Protein AF-A0A932Z7D8-F1 (afdb_monomer_lite)

Structure (mmCIF, N/CA/C/O backbone):
data_AF-A0A932Z7D8-F1
#
_entry.id   AF-A0A932Z7D8-F1
#
loop_
_atom_site.group_PDB
_atom_site.id
_atom_site.type_symbol
_atom_site.label_atom_id
_atom_site.label_alt_id
_atom_site.label_comp_id
_atom_site.label_asym_id
_atom_site.label_entity_id
_atom_site.label_seq_id
_atom_site.pdbx_PDB_ins_code
_atom_site.Cartn_x
_atom_site.Cartn_y
_atom_site.Cartn_z
_atom_site.occupancy
_atom_site.B_iso_or_equiv
_atom_site.auth_seq_id
_atom_site.auth_comp_id
_atom_site.auth_asym_id
_atom_site.auth_atom_id
_atom_site.pdbx_PDB_model_num
ATOM 1 N N . MET A 1 1 ? -10.865 -15.295 24.053 1.00 61.12 1 MET A N 1
ATOM 2 C CA . MET A 1 1 ? -9.593 -14.827 23.455 1.00 61.12 1 MET A CA 1
ATOM 3 C C . MET A 1 1 ? -9.681 -13.318 23.252 1.00 61.12 1 MET A C 1
ATOM 5 O O . MET A 1 1 ? -10.743 -12.859 22.858 1.00 61.12 1 MET A O 1
ATOM 9 N N . THR A 1 2 ? -8.649 -12.538 23.586 1.00 74.38 2 THR A N 1
ATOM 10 C CA . THR A 1 2 ? -8.628 -11.085 23.313 1.00 74.38 2 THR A CA 1
ATOM 11 C C . THR A 1 2 ? -8.135 -10.824 21.887 1.00 74.38 2 THR A C 1
ATOM 13 O O . THR A 1 2 ? -7.414 -11.642 21.317 1.00 74.38 2 THR A O 1
ATOM 16 N N . SER A 1 3 ? -8.508 -9.685 21.298 1.00 72.12 3 SER A N 1
ATOM 17 C CA . SER A 1 3 ? -8.049 -9.274 19.958 1.00 72.12 3 SER A CA 1
ATOM 18 C C . SER A 1 3 ? -6.527 -9.147 19.880 1.00 72.12 3 SER A C 1
ATOM 20 O O . SER A 1 3 ? -5.935 -9.554 18.885 1.00 72.12 3 SER A O 1
ATOM 22 N N . GLY A 1 4 ? -5.888 -8.682 20.958 1.00 73.19 4 GLY A N 1
ATOM 23 C CA . GLY A 1 4 ? -4.430 -8.630 21.072 1.00 73.19 4 GLY A CA 1
ATOM 24 C C . GLY A 1 4 ? -3.763 -10.007 21.006 1.00 73.19 4 GLY A C 1
ATOM 25 O O . GLY A 1 4 ? -2.820 -10.178 20.243 1.00 73.19 4 GLY A O 1
ATOM 26 N N . LEU A 1 5 ? -4.280 -11.007 21.735 1.00 78.62 5 LEU A N 1
ATOM 27 C CA . LEU A 1 5 ? -3.718 -12.366 21.710 1.00 78.62 5 LEU A CA 1
ATOM 28 C C . LEU A 1 5 ? -3.883 -13.024 20.333 1.00 78.62 5 LEU A C 1
ATOM 30 O O . LEU A 1 5 ? -2.966 -13.683 19.856 1.00 78.62 5 LEU A O 1
ATOM 34 N N . PHE A 1 6 ? -5.027 -12.810 19.673 1.00 84.19 6 PHE A N 1
ATOM 35 C CA . PHE A 1 6 ? -5.236 -13.300 18.310 1.00 84.19 6 PHE A CA 1
ATOM 36 C C . PHE A 1 6 ? -4.199 -12.727 17.341 1.00 84.19 6 PHE A C 1
ATOM 38 O O . PHE A 1 6 ? -3.563 -13.482 16.613 1.00 84.19 6 PHE A O 1
ATOM 45 N N . LEU A 1 7 ? -4.003 -11.406 17.353 1.00 81.19 7 LEU A N 1
ATOM 46 C CA . LEU A 1 7 ? -3.044 -10.742 16.469 1.00 81.19 7 LEU A CA 1
ATOM 47 C C . LEU A 1 7 ? -1.600 -11.152 16.775 1.00 81.19 7 LEU A C 1
ATOM 49 O O . LEU A 1 7 ? -0.833 -11.366 15.843 1.00 81.19 7 LEU A O 1
ATOM 53 N N . ALA A 1 8 ? -1.251 -11.343 18.051 1.00 82.69 8 ALA A N 1
ATOM 54 C CA . ALA A 1 8 ? 0.072 -11.817 18.459 1.00 82.69 8 ALA A CA 1
ATOM 55 C C . ALA A 1 8 ? 0.413 -13.212 17.906 1.00 82.69 8 ALA A C 1
ATOM 57 O O . ALA A 1 8 ? 1.582 -13.500 17.680 1.00 82.69 8 ALA A O 1
ATOM 58 N N . ILE A 1 9 ? -0.591 -14.061 17.664 1.00 84.31 9 ILE A N 1
ATOM 59 C CA . ILE A 1 9 ? -0.413 -15.390 17.058 1.00 84.31 9 ILE A CA 1
ATOM 60 C C . ILE A 1 9 ? -0.511 -15.309 15.529 1.00 84.31 9 ILE A C 1
ATOM 62 O O . ILE A 1 9 ? 0.289 -15.909 14.815 1.00 84.31 9 ILE A O 1
ATOM 66 N N . ALA A 1 10 ? -1.481 -14.555 15.010 1.00 86.75 10 ALA A N 1
ATOM 67 C CA . ALA A 1 10 ? -1.768 -14.495 13.583 1.00 86.75 10 ALA A CA 1
ATOM 68 C C . ALA A 1 10 ? -0.693 -13.742 12.779 1.00 86.75 10 ALA A C 1
ATOM 70 O O . ALA A 1 10 ? -0.412 -14.128 11.648 1.00 86.75 10 ALA A O 1
ATOM 71 N N . LEU A 1 11 ? -0.067 -12.703 13.345 1.00 86.19 11 LEU A N 1
ATOM 72 C CA . LEU A 1 11 ? 0.989 -11.939 12.667 1.00 86.19 11 LEU A CA 1
ATOM 73 C C . LEU A 1 11 ? 2.245 -12.778 12.380 1.00 86.19 11 LEU A C 1
ATOM 75 O O . LEU A 1 11 ? 2.673 -12.789 11.227 1.00 86.19 11 LEU A O 1
ATOM 79 N N . PRO A 1 12 ? 2.812 -13.535 13.343 1.00 88.94 12 PRO A N 1
ATOM 80 C CA . PRO A 1 12 ? 3.883 -14.484 13.045 1.00 88.94 12 PRO A CA 1
ATOM 81 C C . PRO A 1 12 ? 3.493 -15.505 11.974 1.00 88.94 12 PRO A C 1
ATOM 83 O O . PRO A 1 12 ? 4.298 -15.824 11.106 1.00 88.94 12 PRO A O 1
ATOM 86 N N . LEU A 1 13 ? 2.244 -15.981 11.980 1.00 87.75 13 LEU A N 1
ATOM 87 C CA . LEU A 1 13 ? 1.766 -16.909 10.954 1.00 87.75 13 LEU A CA 1
ATOM 88 C C . LEU A 1 13 ? 1.667 -16.257 9.568 1.00 87.75 13 LEU A C 1
ATOM 90 O O . LEU A 1 13 ? 1.898 -16.939 8.575 1.00 87.75 13 LEU A O 1
ATOM 94 N N . ALA A 1 14 ? 1.398 -14.950 9.479 1.00 89.94 14 ALA A N 1
ATOM 95 C CA . ALA A 1 14 ? 1.426 -14.207 8.216 1.00 89.94 14 ALA A CA 1
ATOM 96 C C . ALA A 1 14 ? 2.837 -14.086 7.616 1.00 89.94 14 ALA A C 1
ATOM 98 O O . ALA A 1 14 ? 2.965 -13.845 6.415 1.00 89.94 14 ALA A O 1
ATOM 99 N N . VAL A 1 15 ? 3.895 -14.298 8.409 1.00 92.62 15 VAL A N 1
ATOM 100 C CA . VAL A 1 15 ? 5.273 -14.367 7.899 1.00 92.62 15 VAL A CA 1
ATOM 101 C C . VAL A 1 15 ? 5.465 -15.596 7.019 1.00 92.62 15 VAL A C 1
ATOM 103 O O . VAL A 1 15 ? 6.204 -15.518 6.050 1.00 92.62 15 VAL A O 1
ATOM 106 N N . ILE A 1 16 ? 4.784 -16.712 7.295 1.00 94.25 16 ILE A N 1
ATOM 107 C CA . ILE A 1 16 ? 4.941 -17.963 6.536 1.00 94.25 16 ILE A CA 1
ATOM 108 C C . ILE A 1 16 ? 4.664 -17.761 5.036 1.00 94.25 16 ILE A C 1
ATOM 110 O O . ILE A 1 16 ? 5.566 -18.014 4.238 1.00 94.25 16 ILE A O 1
ATOM 114 N N . PRO A 1 17 ? 3.481 -17.278 4.606 1.00 92.81 17 PRO A N 1
ATOM 115 C CA . PRO A 1 17 ? 3.212 -17.073 3.187 1.00 92.81 17 PRO A CA 1
ATOM 116 C C . PRO A 1 17 ? 4.132 -16.030 2.539 1.00 92.81 17 PRO A C 1
ATOM 118 O O . PRO A 1 17 ? 4.441 -16.165 1.357 1.00 92.81 17 PRO A O 1
ATOM 121 N N . ALA A 1 18 ? 4.599 -15.030 3.289 1.00 92.94 18 ALA A N 1
ATOM 122 C CA . ALA A 1 18 ? 5.575 -14.058 2.805 1.00 92.94 18 ALA A CA 1
ATOM 123 C C . ALA A 1 18 ? 6.977 -14.666 2.637 1.00 92.94 18 ALA A C 1
ATOM 125 O O . ALA A 1 18 ? 7.636 -14.430 1.632 1.00 92.94 18 ALA A O 1
ATOM 126 N N . ALA A 1 19 ? 7.416 -15.498 3.581 1.00 93.06 19 ALA A N 1
ATOM 127 C CA . ALA A 1 19 ? 8.686 -16.208 3.518 1.00 93.06 19 ALA A CA 1
ATOM 128 C C . ALA A 1 19 ? 8.695 -17.234 2.378 1.00 93.06 19 ALA A C 1
ATOM 130 O O . ALA A 1 19 ? 9.692 -17.345 1.675 1.00 93.06 19 ALA A O 1
ATOM 131 N N . ILE A 1 20 ? 7.574 -17.926 2.135 1.00 93.00 20 ILE A N 1
ATOM 132 C CA . ILE A 1 20 ? 7.419 -18.821 0.978 1.00 93.00 20 ILE A CA 1
ATOM 133 C C . ILE A 1 20 ? 7.663 -18.057 -0.330 1.00 93.00 20 ILE A C 1
ATOM 135 O O . ILE A 1 20 ? 8.370 -18.571 -1.191 1.00 93.00 20 ILE A O 1
ATOM 139 N N . ALA A 1 21 ? 7.158 -16.823 -0.464 1.00 91.50 21 ALA A N 1
ATOM 140 C CA . ALA A 1 21 ? 7.402 -16.012 -1.660 1.00 91.50 21 ALA A CA 1
ATOM 141 C C . ALA A 1 21 ? 8.899 -15.785 -1.923 1.00 91.50 21 ALA A C 1
ATOM 143 O O . ALA A 1 21 ? 9.305 -15.799 -3.078 1.00 91.50 21 ALA A O 1
ATOM 144 N N . VAL A 1 22 ? 9.691 -15.606 -0.861 1.00 92.00 22 VAL A N 1
ATOM 145 C CA . VAL A 1 22 ? 11.134 -15.312 -0.933 1.00 92.00 22 VAL A CA 1
ATOM 146 C C . VAL A 1 22 ? 11.984 -16.578 -1.095 1.00 92.00 22 VAL A C 1
ATOM 148 O O . VAL A 1 22 ? 13.067 -16.528 -1.670 1.00 92.00 22 VAL A O 1
ATOM 151 N N . VAL A 1 23 ? 11.527 -17.715 -0.561 1.00 94.25 23 VAL A N 1
ATOM 152 C CA . VAL A 1 23 ? 12.273 -18.987 -0.590 1.00 94.25 23 VAL A CA 1
ATOM 153 C C . VAL A 1 23 ? 12.054 -19.753 -1.895 1.00 94.25 23 VAL A C 1
ATOM 155 O O . VAL A 1 23 ? 12.951 -20.466 -2.346 1.00 94.25 23 VAL A O 1
ATOM 158 N N . LEU A 1 24 ? 10.871 -19.637 -2.502 1.00 92.56 24 LEU A N 1
ATOM 159 C CA . LEU A 1 24 ? 10.616 -20.225 -3.815 1.00 92.56 24 LEU A CA 1
ATOM 160 C C . LEU A 1 24 ? 11.506 -19.565 -4.876 1.00 92.56 24 LEU A C 1
ATOM 162 O O . LEU A 1 24 ? 11.815 -18.381 -4.800 1.00 92.56 24 LEU A O 1
ATOM 166 N N . SER A 1 25 ? 11.875 -20.323 -5.908 1.00 91.12 25 SER A N 1
ATOM 167 C CA . SER A 1 25 ? 12.692 -19.825 -7.016 1.00 91.12 25 SER A CA 1
ATOM 168 C C . SER A 1 25 ? 11.973 -19.928 -8.363 1.00 91.12 25 SER A C 1
ATOM 170 O O . SER A 1 25 ? 11.063 -20.740 -8.559 1.00 91.12 25 SER A O 1
ATOM 172 N N . GLY A 1 26 ? 12.383 -19.069 -9.299 1.00 90.75 26 GLY A N 1
ATOM 173 C CA . GLY A 1 26 ? 11.950 -19.103 -10.695 1.00 90.75 26 GLY A CA 1
ATOM 174 C C . GLY A 1 26 ? 10.436 -18.960 -10.887 1.00 90.75 26 GLY A C 1
ATOM 175 O O . GLY A 1 26 ? 9.774 -18.121 -10.275 1.00 90.75 26 GLY A O 1
ATOM 176 N N . GLU A 1 27 ? 9.879 -19.789 -11.768 1.00 92.00 27 GLU A N 1
ATOM 177 C CA . GLU A 1 27 ? 8.466 -19.728 -12.158 1.00 92.00 27 GLU A CA 1
ATOM 178 C C . GLU A 1 27 ? 7.503 -20.039 -11.008 1.00 92.00 27 GLU A C 1
ATOM 180 O O . GLU A 1 27 ? 6.406 -19.476 -10.965 1.00 92.00 27 GLU A O 1
ATOM 185 N N . ALA A 1 28 ? 7.908 -20.884 -10.053 1.00 93.19 28 ALA A N 1
ATOM 186 C CA . ALA A 1 28 ? 7.094 -21.203 -8.882 1.00 93.19 28 ALA A CA 1
ATOM 187 C C . ALA A 1 28 ? 6.879 -19.960 -8.008 1.00 93.19 28 ALA A C 1
ATOM 189 O O . ALA A 1 28 ? 5.753 -19.679 -7.598 1.00 93.19 28 ALA A O 1
ATOM 190 N N . ALA A 1 29 ? 7.937 -19.175 -7.787 1.00 92.31 29 ALA A N 1
ATOM 191 C CA . ALA A 1 29 ? 7.869 -17.939 -7.013 1.00 92.31 29 ALA A CA 1
ATOM 192 C C . ALA A 1 29 ? 7.040 -16.863 -7.730 1.00 92.31 29 ALA A C 1
ATOM 194 O O . ALA A 1 29 ? 6.179 -16.221 -7.121 1.00 92.31 29 ALA A O 1
ATOM 195 N N . SER A 1 30 ? 7.230 -16.711 -9.046 1.00 92.19 30 SER A N 1
ATOM 196 C CA . SER A 1 30 ? 6.436 -15.770 -9.845 1.00 92.19 30 SER A CA 1
ATOM 197 C C . SER A 1 30 ? 4.952 -16.145 -9.866 1.00 92.19 30 SER A C 1
ATOM 199 O O . SER A 1 30 ? 4.094 -15.297 -9.637 1.00 92.19 30 SER A O 1
ATOM 201 N N . SER A 1 31 ? 4.625 -17.422 -10.073 1.00 93.38 31 SER A N 1
ATOM 202 C CA . SER A 1 31 ? 3.234 -17.892 -10.080 1.00 93.38 31 SER A CA 1
ATOM 203 C C . SER A 1 31 ? 2.571 -17.705 -8.716 1.00 93.38 31 SER A C 1
ATOM 205 O O . SER A 1 31 ? 1.440 -17.227 -8.630 1.00 93.38 31 SER A O 1
ATOM 207 N N . TYR A 1 32 ? 3.297 -18.030 -7.643 1.00 94.50 32 TYR A N 1
ATOM 208 C CA . TYR A 1 32 ? 2.825 -17.857 -6.275 1.00 94.50 32 TYR A CA 1
ATOM 209 C C . TYR A 1 32 ? 2.529 -16.388 -5.950 1.00 94.50 32 TYR A C 1
ATOM 211 O O . TYR A 1 32 ? 1.443 -16.075 -5.469 1.00 94.50 32 TYR A O 1
ATOM 219 N N . THR A 1 33 ? 3.453 -15.474 -6.255 1.00 93.31 33 THR A N 1
ATOM 220 C CA . THR A 1 33 ? 3.296 -14.037 -5.964 1.00 93.31 33 THR A CA 1
ATOM 221 C C . THR A 1 33 ? 2.190 -13.391 -6.801 1.00 93.31 33 THR A C 1
ATOM 223 O O . THR A 1 33 ? 1.341 -12.695 -6.240 1.00 93.31 33 THR A O 1
ATOM 226 N N . LYS A 1 34 ? 2.117 -13.703 -8.104 1.00 93.12 34 LYS A N 1
ATOM 227 C CA . LYS A 1 34 ? 1.053 -13.239 -9.018 1.00 93.12 34 LYS A CA 1
ATOM 228 C C . LYS A 1 34 ? -0.346 -13.664 -8.587 1.00 93.12 34 LYS A C 1
ATOM 230 O O . LYS A 1 34 ? -1.303 -12.952 -8.871 1.00 93.12 34 LYS A O 1
ATOM 235 N N . LEU A 1 35 ? -0.480 -14.816 -7.929 1.00 93.81 35 LEU A N 1
ATOM 236 C CA . LEU A 1 35 ? -1.763 -15.294 -7.417 1.00 93.81 35 LEU A CA 1
ATOM 237 C C . LEU A 1 35 ? -2.057 -14.733 -6.023 1.00 93.81 35 LEU A C 1
ATOM 239 O O . LEU A 1 35 ? -3.153 -14.236 -5.756 1.00 93.81 35 LEU A O 1
ATOM 243 N N . LEU A 1 36 ? -1.083 -14.830 -5.118 1.00 94.88 36 LEU A N 1
ATOM 244 C CA . LEU A 1 36 ? -1.307 -14.562 -3.708 1.00 94.88 36 LEU A CA 1
ATOM 245 C C . LEU A 1 36 ? -1.493 -13.073 -3.426 1.00 94.88 36 LEU A C 1
ATOM 247 O O . LEU A 1 36 ? -2.392 -12.725 -2.668 1.00 94.88 36 LEU A O 1
ATOM 251 N N . GLN A 1 37 ? -0.695 -12.191 -4.030 1.00 93.06 37 GLN A N 1
ATOM 252 C CA . GLN A 1 37 ? -0.794 -10.751 -3.784 1.00 93.06 37 GLN A CA 1
ATOM 253 C C . GLN A 1 37 ? -2.200 -10.191 -4.096 1.00 93.06 37 GLN A C 1
ATOM 255 O O . GLN A 1 37 ? -2.818 -9.623 -3.187 1.00 93.06 37 GLN A O 1
ATOM 260 N N . PRO A 1 38 ? -2.777 -10.381 -5.303 1.00 94.44 38 PRO A N 1
ATOM 261 C CA . PRO A 1 38 ? -4.149 -9.947 -5.567 1.00 94.44 38 PRO A CA 1
ATOM 262 C C . PRO A 1 38 ? -5.181 -10.740 -4.753 1.00 94.44 38 PRO A C 1
ATOM 264 O O . PRO A 1 38 ? -6.193 -10.174 -4.343 1.00 94.44 38 PRO A O 1
ATOM 267 N N . GLY A 1 39 ? -4.922 -12.018 -4.450 1.00 95.94 39 GLY A N 1
ATOM 268 C CA . GLY A 1 39 ? -5.791 -12.833 -3.597 1.00 95.94 39 GLY A CA 1
ATOM 269 C C . GLY A 1 39 ? -5.935 -12.271 -2.179 1.00 95.94 39 GLY A C 1
ATOM 270 O O . GLY A 1 39 ? -7.045 -12.154 -1.663 1.00 95.94 39 GLY A O 1
ATOM 271 N N . VAL A 1 40 ? -4.830 -11.854 -1.560 1.00 96.00 40 VAL A N 1
ATOM 272 C CA . VAL A 1 40 ? -4.823 -11.241 -0.224 1.00 96.00 40 VAL A CA 1
ATOM 273 C C . VAL A 1 40 ? -5.550 -9.897 -0.234 1.00 96.00 40 VAL A C 1
ATOM 275 O O . VAL A 1 40 ? -6.340 -9.624 0.671 1.00 96.00 40 VAL A O 1
ATOM 278 N N . LEU A 1 41 ? -5.345 -9.081 -1.270 1.00 96.38 41 LEU A N 1
ATOM 279 C CA . LEU A 1 41 ? -6.062 -7.815 -1.450 1.00 96.38 41 LEU A CA 1
ATOM 280 C C . LEU A 1 41 ? -7.572 -8.033 -1.606 1.00 96.38 41 LEU A C 1
ATOM 282 O O . LEU A 1 41 ? -8.361 -7.321 -0.983 1.00 96.38 41 LEU A O 1
ATOM 286 N N . LEU A 1 42 ? -7.985 -9.056 -2.360 1.00 96.94 42 LEU A N 1
ATOM 287 C CA . LEU A 1 42 ? -9.389 -9.434 -2.509 1.00 96.94 42 LEU A CA 1
ATOM 288 C C . LEU A 1 42 ? -9.997 -9.898 -1.179 1.00 96.94 42 LEU A C 1
ATOM 290 O O . LEU A 1 42 ? -11.084 -9.452 -0.814 1.00 96.94 42 LEU A O 1
ATOM 294 N N . VAL A 1 43 ? -9.289 -10.735 -0.415 1.00 96.81 43 VAL A N 1
ATOM 295 C CA . VAL A 1 43 ? -9.721 -11.141 0.933 1.00 96.81 43 VAL A CA 1
ATOM 296 C C . VAL A 1 43 ? -9.861 -9.920 1.845 1.00 96.81 43 VAL A C 1
ATOM 298 O O . VAL A 1 43 ? -10.874 -9.782 2.532 1.00 96.81 43 VAL A O 1
ATOM 301 N N . GLY A 1 44 ? -8.894 -9.000 1.818 1.00 96.25 44 GLY A N 1
ATOM 302 C CA . GLY A 1 44 ? -8.966 -7.731 2.542 1.00 96.25 44 GLY A CA 1
ATOM 303 C C . GLY A 1 44 ? -10.176 -6.887 2.129 1.00 96.25 44 GLY A C 1
ATOM 304 O O . GLY A 1 44 ? -10.891 -6.383 2.992 1.00 96.25 44 GLY A O 1
ATOM 305 N N . CYS A 1 45 ? -10.463 -6.788 0.829 1.00 97.44 45 CYS A N 1
ATOM 306 C CA . CYS A 1 45 ? -11.642 -6.101 0.301 1.00 97.44 45 CYS A CA 1
ATOM 307 C C . CYS A 1 45 ? -12.943 -6.706 0.851 1.00 97.44 45 CYS A C 1
ATOM 309 O O . CYS A 1 45 ? -13.764 -5.985 1.422 1.00 97.44 45 CYS A O 1
ATOM 311 N N . LEU A 1 46 ? -13.105 -8.030 0.763 1.00 97.56 46 LEU A N 1
ATOM 312 C CA . LEU A 1 46 ? -14.292 -8.728 1.265 1.00 97.56 46 LEU A CA 1
ATOM 313 C C . LEU A 1 46 ? -14.467 -8.547 2.776 1.00 97.56 46 LEU A C 1
ATOM 315 O O . LEU A 1 46 ? -15.576 -8.289 3.248 1.00 97.56 46 LEU A O 1
ATOM 319 N N . LEU A 1 47 ? -13.378 -8.632 3.544 1.00 96.06 47 LEU A N 1
ATOM 320 C CA . LEU A 1 47 ? -13.405 -8.372 4.982 1.00 96.06 47 LEU A CA 1
ATOM 321 C C . LEU A 1 47 ? -13.769 -6.917 5.287 1.00 96.06 47 LEU A C 1
ATOM 323 O O . LEU A 1 47 ? -14.558 -6.675 6.197 1.00 96.06 47 LEU A O 1
ATOM 327 N N . SER A 1 48 ? -13.258 -5.959 4.512 1.00 95.44 48 SER A N 1
ATOM 328 C CA . SER A 1 48 ? -13.589 -4.541 4.667 1.00 95.44 48 SER A CA 1
ATOM 329 C C . SER A 1 48 ? -15.069 -4.282 4.382 1.00 95.44 48 SER A C 1
ATOM 331 O O . SER A 1 48 ? -15.735 -3.630 5.182 1.00 95.44 48 SER A O 1
ATOM 333 N N . LEU A 1 49 ? -15.632 -4.860 3.313 1.00 96.38 49 LEU A N 1
ATOM 334 C CA . LEU A 1 49 ? -17.075 -4.799 3.042 1.00 96.38 49 LEU A CA 1
ATOM 335 C C . LEU A 1 49 ? -17.889 -5.413 4.182 1.00 96.38 49 LEU A C 1
ATOM 337 O O . LEU A 1 49 ? -18.902 -4.851 4.595 1.00 96.38 49 LEU A O 1
ATOM 341 N N . TRP A 1 50 ? -17.434 -6.542 4.725 1.00 93.62 50 TRP A N 1
ATOM 342 C CA . TRP A 1 50 ? -18.115 -7.190 5.840 1.00 93.62 50 TRP A CA 1
ATOM 343 C C . TRP A 1 50 ? -18.134 -6.310 7.086 1.00 93.62 50 TRP A C 1
ATOM 345 O O . TRP A 1 50 ? -19.187 -6.114 7.693 1.00 93.62 50 TRP A O 1
ATOM 355 N N . VAL A 1 51 ? -16.990 -5.731 7.441 1.00 90.50 51 VAL A N 1
ATOM 356 C CA . VAL A 1 51 ? -16.893 -4.785 8.553 1.00 90.50 51 VAL A CA 1
ATOM 357 C C . VAL A 1 51 ? -17.762 -3.551 8.288 1.00 90.50 51 VAL A C 1
ATOM 359 O O . VAL A 1 51 ? -18.470 -3.102 9.186 1.00 90.50 51 VAL A O 1
ATOM 362 N N . ALA A 1 52 ? -17.805 -3.043 7.053 1.00 92.69 52 ALA A N 1
ATOM 363 C CA . ALA A 1 52 ? -18.650 -1.906 6.690 1.00 92.69 52 ALA A CA 1
ATOM 364 C C . ALA A 1 52 ? -20.138 -2.156 6.986 1.00 92.69 52 ALA A C 1
ATOM 366 O O . ALA A 1 52 ? -20.838 -1.237 7.411 1.00 92.69 52 ALA A O 1
ATOM 367 N N . MET A 1 53 ? -20.621 -3.389 6.796 1.00 91.31 53 MET A N 1
ATOM 368 C CA . MET A 1 53 ? -22.011 -3.763 7.085 1.00 91.31 53 MET A CA 1
ATOM 369 C C . MET A 1 53 ? -22.357 -3.732 8.582 1.00 91.31 53 MET A C 1
ATOM 371 O O . MET A 1 53 ? -23.534 -3.643 8.922 1.00 91.31 53 MET A O 1
ATOM 375 N N . MET A 1 54 ? -21.363 -3.785 9.474 1.00 87.06 54 MET A N 1
ATOM 376 C CA . MET A 1 54 ? -21.576 -3.735 10.926 1.00 87.06 54 MET A CA 1
ATOM 377 C C . MET A 1 54 ? -21.734 -2.308 11.467 1.00 87.06 54 MET A C 1
ATOM 379 O O . MET A 1 54 ? -22.318 -2.119 12.532 1.00 87.06 54 MET A O 1
ATOM 383 N N . TYR A 1 55 ? -21.224 -1.302 10.754 1.00 83.38 55 TYR A N 1
ATOM 384 C CA . TYR A 1 55 ? -21.211 0.088 11.211 1.00 83.38 55 TYR A CA 1
ATOM 385 C C . TYR A 1 55 ? -22.288 0.948 10.538 1.00 83.38 55 TYR A C 1
ATOM 387 O O . TYR A 1 55 ? -22.800 0.651 9.456 1.00 83.38 55 TYR A O 1
ATOM 395 N N . ARG A 1 56 ? -22.616 2.077 11.177 1.00 81.56 56 ARG A N 1
ATOM 396 C CA . ARG A 1 56 ? -23.463 3.139 10.611 1.00 81.56 56 ARG A CA 1
ATOM 397 C C . ARG A 1 56 ? -22.623 4.382 10.290 1.00 81.56 56 ARG A C 1
ATOM 399 O O . ARG A 1 56 ? -21.529 4.553 10.820 1.00 81.56 56 ARG A O 1
ATOM 406 N N . ALA A 1 57 ? -23.159 5.249 9.429 1.00 85.81 57 ALA A N 1
ATOM 407 C CA . ALA A 1 57 ? -22.599 6.563 9.095 1.00 85.81 57 ALA A CA 1
ATOM 408 C C . ALA A 1 57 ? -21.126 6.533 8.617 1.00 85.81 57 ALA A C 1
ATOM 410 O O . ALA A 1 57 ? -20.819 5.871 7.623 1.00 85.81 57 ALA A O 1
ATOM 411 N N . ASP A 1 58 ? -20.230 7.278 9.271 1.00 82.56 58 ASP A N 1
ATOM 412 C CA . ASP A 1 58 ? -18.893 7.586 8.750 1.00 82.56 58 ASP A CA 1
ATOM 413 C C . ASP A 1 58 ? -17.916 6.403 8.792 1.00 82.56 58 ASP A C 1
ATOM 415 O O . ASP A 1 58 ? -17.142 6.227 7.852 1.00 82.56 58 ASP A O 1
ATOM 419 N N . LEU A 1 59 ? -18.007 5.513 9.789 1.00 84.94 59 LEU A N 1
ATOM 420 C CA . LEU A 1 59 ? -17.193 4.287 9.810 1.00 84.94 59 LEU A CA 1
ATOM 421 C C . LEU A 1 59 ? -17.570 3.336 8.670 1.00 84.94 59 LEU A C 1
ATOM 423 O O . LEU A 1 59 ? -16.695 2.754 8.034 1.00 84.94 59 LEU A O 1
ATOM 427 N N . ARG A 1 60 ? -18.863 3.229 8.333 1.00 91.44 60 ARG A N 1
ATOM 428 C CA . ARG A 1 60 ? -19.292 2.451 7.161 1.00 91.44 60 ARG A CA 1
ATOM 429 C C . ARG A 1 60 ? -18.670 3.000 5.880 1.00 91.44 60 ARG A C 1
ATOM 431 O O . ARG A 1 60 ? -18.167 2.223 5.076 1.00 91.44 60 ARG A O 1
ATOM 438 N N . ARG A 1 61 ? -18.670 4.325 5.697 1.00 93.00 61 ARG A N 1
ATOM 439 C CA . ARG A 1 61 ? -18.028 4.971 4.539 1.00 93.00 61 ARG A CA 1
ATOM 440 C C . ARG A 1 61 ? -16.530 4.686 4.498 1.00 93.00 61 ARG A C 1
ATOM 442 O O . ARG A 1 61 ? -16.035 4.311 3.442 1.00 93.00 61 ARG A O 1
ATOM 449 N N . ALA A 1 62 ? -15.839 4.779 5.636 1.00 91.62 62 ALA A N 1
ATOM 450 C CA . ALA A 1 62 ? -14.416 4.466 5.723 1.00 91.62 62 ALA A CA 1
ATOM 451 C C . ALA A 1 62 ? -14.089 3.066 5.186 1.00 91.62 62 ALA A C 1
ATOM 453 O O . ALA A 1 62 ? -13.216 2.919 4.334 1.00 91.62 62 ALA A O 1
ATOM 454 N N . PHE A 1 63 ? -14.823 2.048 5.637 1.00 93.44 63 PHE A N 1
ATOM 455 C CA . PHE A 1 63 ? -14.596 0.669 5.208 1.00 93.44 63 PHE A CA 1
ATOM 456 C C . PHE A 1 63 ? -15.056 0.390 3.770 1.00 93.44 63 PHE A C 1
ATOM 458 O O . PHE A 1 63 ? -14.451 -0.442 3.094 1.00 93.44 63 PHE A O 1
ATOM 465 N N . LEU A 1 64 ? -16.077 1.091 3.264 1.00 96.31 64 LEU A N 1
ATOM 466 C CA . LEU A 1 64 ? -16.454 1.019 1.846 1.00 96.31 64 LEU A CA 1
ATOM 467 C C . LEU A 1 64 ? -15.358 1.599 0.946 1.00 96.31 64 LEU A C 1
ATOM 469 O O . LEU A 1 64 ? -14.987 0.977 -0.045 1.00 96.31 64 LEU A O 1
ATOM 473 N N . PHE A 1 65 ? -14.805 2.756 1.311 1.00 96.25 65 PHE A N 1
ATOM 474 C CA . PHE A 1 65 ? -13.698 3.360 0.577 1.00 96.25 65 PHE A CA 1
ATOM 475 C C . PHE A 1 65 ? -12.423 2.517 0.669 1.00 96.25 65 PHE A C 1
ATOM 477 O O . PHE A 1 65 ? -11.747 2.323 -0.337 1.00 96.25 65 PHE A O 1
ATOM 484 N N . LEU A 1 66 ? -12.132 1.932 1.835 1.00 94.94 66 LEU A N 1
ATOM 485 C CA . LEU A 1 66 ? -11.028 0.986 1.981 1.00 94.94 66 LEU A CA 1
ATOM 486 C C . LEU A 1 66 ? -11.226 -0.263 1.107 1.00 94.94 66 LEU A C 1
ATOM 488 O O . LEU A 1 66 ? -10.282 -0.712 0.463 1.00 94.94 66 LEU A O 1
ATOM 492 N N . ALA A 1 67 ? -12.444 -0.807 1.038 1.00 97.06 67 ALA A N 1
ATOM 493 C CA . ALA A 1 67 ? -12.749 -1.934 0.160 1.00 97.06 67 ALA A CA 1
ATOM 494 C C . ALA A 1 67 ? -12.537 -1.573 -1.317 1.00 97.06 67 ALA A C 1
ATOM 496 O O . ALA A 1 67 ? -11.908 -2.334 -2.048 1.00 97.06 67 ALA A O 1
ATOM 497 N N . ALA A 1 68 ? -13.004 -0.394 -1.740 1.00 97.50 68 ALA A N 1
ATOM 498 C CA . ALA A 1 68 ? -12.792 0.106 -3.094 1.00 97.50 68 ALA A CA 1
ATOM 499 C C . ALA A 1 68 ? -11.297 0.278 -3.409 1.00 97.50 68 ALA A C 1
ATOM 501 O O . ALA A 1 68 ? -10.848 -0.163 -4.463 1.00 97.50 68 ALA A O 1
ATOM 502 N N . PHE A 1 69 ? -10.515 0.839 -2.480 1.00 95.94 69 PHE A N 1
ATOM 503 C CA . PHE A 1 69 ? -9.058 0.927 -2.600 1.00 95.94 69 PHE A CA 1
ATOM 504 C C . PHE A 1 69 ? -8.417 -0.455 -2.790 1.00 95.94 69 PHE A C 1
ATOM 506 O O . PHE A 1 69 ? -7.698 -0.662 -3.764 1.00 95.94 69 PHE A O 1
ATOM 513 N N . LEU A 1 70 ? -8.706 -1.415 -1.903 1.00 96.50 70 LEU A N 1
ATOM 514 C CA . LEU A 1 70 ? -8.119 -2.760 -1.962 1.00 96.50 70 LEU A CA 1
ATOM 515 C C . LEU A 1 70 ? -8.517 -3.508 -3.239 1.00 96.50 70 LEU A C 1
ATOM 517 O O . LEU A 1 70 ? -7.697 -4.225 -3.805 1.00 96.50 70 LEU A O 1
ATOM 521 N N . LEU A 1 71 ? -9.752 -3.321 -3.714 1.00 97.31 71 LEU A N 1
ATOM 522 C CA . LEU A 1 71 ? -10.223 -3.905 -4.966 1.00 97.31 71 LEU A CA 1
ATOM 523 C C . LEU A 1 71 ? -9.486 -3.320 -6.173 1.00 97.31 71 LEU A C 1
ATOM 525 O O . LEU A 1 71 ? -8.939 -4.073 -6.972 1.00 97.31 71 LEU A O 1
ATOM 529 N N . LEU A 1 72 ? -9.452 -1.990 -6.300 1.00 95.81 72 LEU A N 1
ATOM 530 C CA . LEU A 1 72 ? -8.782 -1.316 -7.415 1.00 95.81 72 LEU A CA 1
ATOM 531 C C . LEU A 1 72 ? -7.280 -1.620 -7.430 1.00 95.81 72 LEU A C 1
ATOM 533 O O . LEU A 1 72 ? -6.715 -1.880 -8.493 1.00 95.81 72 LEU A O 1
ATOM 537 N N . TYR A 1 73 ? -6.648 -1.649 -6.255 1.00 93.88 73 TYR A N 1
ATOM 538 C CA . TYR A 1 73 ? -5.237 -1.994 -6.121 1.00 93.88 73 TYR A CA 1
ATOM 539 C C . TYR A 1 73 ? -4.967 -3.482 -6.416 1.00 93.88 73 TYR A C 1
ATOM 541 O O . TYR A 1 73 ? -3.980 -3.836 -7.062 1.00 93.88 73 TYR A O 1
ATOM 549 N N . GLY A 1 74 ? -5.878 -4.369 -6.004 1.00 94.31 74 GLY A N 1
ATOM 550 C CA . GLY A 1 74 ? -5.834 -5.795 -6.334 1.00 94.31 74 GLY A CA 1
ATOM 551 C C . GLY A 1 74 ? -5.942 -6.051 -7.833 1.00 94.31 74 GLY A C 1
ATOM 552 O O . GLY A 1 74 ? -5.156 -6.821 -8.377 1.00 94.31 74 GLY A O 1
ATOM 553 N N . LEU A 1 75 ? -6.854 -5.357 -8.516 1.00 93.62 75 LEU A N 1
ATOM 554 C CA . LEU A 1 75 ? -7.025 -5.453 -9.966 1.00 93.62 75 LEU A CA 1
ATOM 555 C C . LEU A 1 75 ? -5.770 -4.992 -10.720 1.00 93.62 75 LEU A C 1
ATOM 557 O O . LEU A 1 75 ? -5.293 -5.722 -11.586 1.00 93.62 75 LEU A O 1
ATOM 561 N N . VAL A 1 76 ? -5.169 -3.849 -10.368 1.00 90.00 76 VAL A N 1
ATOM 562 C CA . VAL A 1 76 ? -3.922 -3.412 -11.032 1.00 90.00 76 VAL A CA 1
ATOM 563 C C . VAL A 1 76 ? -2.731 -4.321 -10.700 1.00 90.00 76 VAL A C 1
ATOM 565 O O . VAL A 1 76 ? -1.789 -4.423 -11.475 1.00 90.00 76 VAL A O 1
ATOM 568 N N . SER A 1 77 ? -2.790 -5.057 -9.590 1.00 89.12 77 SER A N 1
ATOM 569 C CA . SER A 1 77 ? -1.782 -6.063 -9.238 1.00 89.12 77 SER A CA 1
ATOM 570 C C . SER A 1 77 ? -1.946 -7.386 -10.004 1.00 89.12 77 SER A C 1
ATOM 572 O O . SER A 1 77 ? -1.086 -8.258 -9.896 1.00 89.12 77 SER A O 1
ATOM 574 N N . THR A 1 78 ? -3.015 -7.567 -10.791 1.00 91.19 78 THR A N 1
ATOM 575 C CA . THR A 1 78 ? -3.180 -8.752 -11.649 1.00 91.19 78 THR A CA 1
ATOM 576 C C . THR A 1 78 ? -2.512 -8.547 -13.009 1.00 91.19 78 THR A C 1
ATOM 578 O O . THR A 1 78 ? -3.086 -7.946 -13.916 1.00 91.19 78 THR A O 1
ATOM 581 N N . ALA A 1 79 ? -1.303 -9.095 -13.177 1.00 84.19 79 ALA A N 1
ATOM 582 C CA . ALA A 1 79 ? -0.526 -8.966 -14.415 1.00 84.19 79 ALA A CA 1
ATOM 583 C C . ALA A 1 79 ? -1.317 -9.297 -15.706 1.00 84.19 79 ALA A C 1
ATOM 585 O O . ALA A 1 79 ? -1.272 -8.487 -16.634 1.00 84.19 79 ALA A O 1
ATOM 586 N N . PRO A 1 80 ? -2.121 -10.385 -15.780 1.00 87.50 80 PRO A N 1
ATOM 587 C CA . PRO A 1 80 ? -2.880 -10.696 -16.995 1.00 87.50 80 PRO A CA 1
ATOM 588 C C . PRO A 1 80 ? -3.898 -9.614 -17.376 1.00 87.50 80 PRO A C 1
ATOM 590 O O . PRO A 1 80 ? -4.102 -9.347 -18.558 1.00 87.50 80 PRO A O 1
ATOM 593 N N . LEU A 1 81 ? -4.534 -8.979 -16.386 1.00 88.81 81 LEU A N 1
ATOM 594 C CA . LEU A 1 81 ? -5.505 -7.914 -16.627 1.00 88.81 81 LEU A CA 1
ATOM 595 C C . LEU A 1 81 ? -4.807 -6.661 -17.157 1.00 88.81 81 LEU A C 1
ATOM 597 O O . LEU A 1 81 ? -5.267 -6.061 -18.125 1.00 88.81 81 LEU A O 1
ATOM 601 N N . VAL A 1 82 ? -3.682 -6.287 -16.544 1.00 88.12 82 VAL A N 1
ATOM 602 C CA . VAL A 1 82 ? -2.899 -5.115 -16.951 1.00 88.12 82 VAL A CA 1
ATOM 603 C C . VAL A 1 82 ? -2.362 -5.283 -18.369 1.00 88.12 82 VAL A C 1
ATOM 605 O O . VAL A 1 82 ? -2.465 -4.353 -19.163 1.00 88.12 82 VAL A O 1
ATOM 608 N N . GLU A 1 83 ? -1.867 -6.469 -18.731 1.00 88.00 83 GLU A N 1
ATOM 609 C CA . GLU A 1 83 ? -1.420 -6.757 -20.099 1.00 88.00 83 GLU A CA 1
ATOM 610 C C . GLU A 1 83 ? -2.557 -6.663 -21.124 1.00 88.00 83 GLU A C 1
ATOM 612 O O . GLU A 1 83 ? -2.373 -6.112 -22.211 1.00 88.00 83 GLU A O 1
ATOM 617 N N . GLN A 1 84 ? -3.744 -7.183 -20.795 1.00 92.00 84 GLN A N 1
ATOM 618 C CA . GLN A 1 84 ? -4.916 -7.076 -21.669 1.00 92.00 84 GLN A CA 1
ATOM 619 C C . GLN A 1 84 ? -5.359 -5.619 -21.841 1.00 92.00 84 GLN A C 1
ATOM 621 O O . GLN A 1 84 ? -5.648 -5.196 -22.960 1.00 92.00 84 GLN A O 1
ATOM 626 N N . LEU A 1 85 ? -5.356 -4.835 -20.761 1.00 90.25 85 LEU A N 1
ATOM 627 C CA . LEU A 1 85 ? -5.672 -3.407 -20.800 1.00 90.25 85 LEU A CA 1
ATOM 628 C C . LEU A 1 85 ? -4.629 -2.611 -21.589 1.00 90.25 85 LEU A C 1
ATOM 630 O O . LEU A 1 85 ? -5.004 -1.740 -22.371 1.00 90.25 85 LEU A O 1
ATOM 634 N N . ALA A 1 86 ? -3.342 -2.934 -21.445 1.00 89.75 86 ALA A N 1
ATOM 635 C CA . ALA A 1 86 ? -2.270 -2.321 -22.223 1.00 89.75 86 ALA A CA 1
ATOM 636 C C . ALA A 1 86 ? -2.456 -2.563 -23.723 1.00 89.75 86 ALA A C 1
ATOM 638 O O . ALA A 1 86 ? -2.365 -1.626 -24.514 1.00 89.75 86 ALA A O 1
ATOM 639 N N . LYS A 1 87 ? -2.805 -3.795 -24.113 1.00 91.56 87 LYS A N 1
ATOM 640 C CA . LYS A 1 87 ? -3.116 -4.135 -25.509 1.00 91.56 87 LYS A CA 1
ATOM 641 C C . LYS A 1 87 ? -4.368 -3.420 -26.020 1.00 91.56 87 LYS A C 1
ATOM 643 O O . LYS A 1 87 ? -4.370 -2.953 -27.152 1.00 91.56 87 LYS A O 1
ATOM 648 N N . ALA A 1 88 ? -5.419 -3.330 -25.204 1.00 92.94 88 ALA A N 1
ATOM 649 C CA . ALA A 1 88 ? -6.686 -2.719 -25.604 1.00 92.94 88 ALA A CA 1
ATOM 650 C C . ALA A 1 88 ? -6.610 -1.187 -25.728 1.00 92.94 88 ALA A C 1
ATOM 652 O O . ALA A 1 88 ? -7.277 -0.607 -26.580 1.00 92.94 88 ALA A O 1
ATOM 653 N N . LEU A 1 89 ? -5.820 -0.531 -24.873 1.00 91.38 89 LEU A N 1
ATOM 654 C CA . LEU A 1 89 ? -5.744 0.930 -24.794 1.00 91.38 89 LEU A CA 1
ATOM 655 C C . LEU A 1 89 ? -4.565 1.529 -25.570 1.00 91.38 89 LEU A C 1
ATOM 657 O O . LEU A 1 89 ? -4.587 2.736 -25.822 1.00 91.38 89 LEU A O 1
ATOM 661 N N . ALA A 1 90 ? -3.564 0.718 -25.936 1.00 91.00 90 ALA A N 1
ATOM 662 C CA . ALA A 1 90 ? -2.372 1.116 -26.687 1.00 91.00 90 ALA A CA 1
ATOM 663 C C . ALA A 1 90 ? -1.779 2.448 -26.173 1.00 91.00 90 ALA A C 1
ATOM 665 O O . ALA A 1 90 ? -1.359 2.535 -25.017 1.00 91.00 90 ALA A O 1
ATOM 666 N N . ASP A 1 91 ? -1.810 3.509 -26.984 1.00 86.06 91 ASP A N 1
ATOM 667 C CA . ASP A 1 91 ? -1.223 4.825 -26.680 1.00 86.06 91 ASP A CA 1
ATOM 668 C C . ASP A 1 91 ? -1.857 5.548 -25.475 1.00 86.06 91 ASP A C 1
ATOM 670 O O . ASP A 1 91 ? -1.255 6.457 -24.891 1.00 86.06 91 ASP A O 1
ATOM 674 N N . ASN A 1 92 ? -3.072 5.153 -25.082 1.00 88.56 92 ASN A N 1
ATOM 675 C CA . ASN A 1 92 ? -3.798 5.733 -23.950 1.00 88.56 92 ASN A CA 1
ATOM 676 C C . ASN A 1 92 ? -3.585 4.970 -22.637 1.00 88.56 92 ASN A C 1
ATOM 678 O O . ASN A 1 92 ? -4.073 5.409 -21.592 1.00 88.56 92 ASN A O 1
ATOM 682 N N . PHE A 1 93 ? -2.849 3.854 -22.657 1.00 87.88 93 PHE A N 1
ATOM 683 C CA . PHE A 1 93 ? -2.659 3.004 -21.484 1.00 87.88 93 PHE A CA 1
ATOM 684 C C . PHE A 1 93 ? -2.041 3.758 -20.296 1.00 87.88 93 PHE A C 1
ATOM 686 O O . PHE A 1 93 ? -2.532 3.645 -19.175 1.00 87.88 93 PHE A O 1
ATOM 693 N N . LEU A 1 94 ? -1.023 4.593 -20.531 1.00 84.44 94 LEU A N 1
ATOM 694 C CA . LEU A 1 94 ? -0.349 5.333 -19.457 1.00 84.44 94 LEU A CA 1
ATOM 695 C C . LEU A 1 94 ? -1.262 6.385 -18.804 1.00 84.44 94 LEU A C 1
ATOM 697 O O . LEU A 1 94 ? -1.269 6.545 -17.585 1.00 84.44 94 LEU A O 1
ATOM 701 N N . THR A 1 95 ? -2.078 7.076 -19.605 1.00 87.38 95 THR A N 1
ATOM 702 C CA . THR A 1 95 ? -3.077 8.031 -19.099 1.00 87.38 95 THR A CA 1
ATOM 703 C C . THR A 1 95 ? -4.153 7.318 -18.283 1.00 87.38 95 THR A C 1
ATOM 705 O O . THR A 1 95 ? -4.527 7.791 -17.210 1.00 87.38 95 THR A O 1
ATOM 708 N N . PHE A 1 96 ? -4.614 6.158 -18.755 1.00 90.75 96 PHE A N 1
ATOM 709 C CA . PHE A 1 96 ? -5.546 5.315 -18.015 1.00 90.75 96 PHE A CA 1
ATOM 710 C C . PHE A 1 96 ? -4.956 4.834 -16.684 1.00 90.75 96 PHE A C 1
ATOM 712 O O . PHE A 1 96 ? -5.631 4.913 -15.661 1.00 90.75 96 PHE A O 1
ATOM 719 N N . LEU A 1 97 ? -3.691 4.404 -16.673 1.00 87.69 97 LEU A N 1
ATOM 720 C CA . LEU A 1 97 ? -3.000 3.952 -15.465 1.00 87.69 97 LEU A CA 1
ATOM 721 C C . LEU A 1 97 ? -2.924 5.070 -14.417 1.00 87.69 97 LEU A C 1
ATOM 723 O O . LEU A 1 97 ? -3.200 4.830 -13.245 1.00 87.69 97 LEU A O 1
ATOM 727 N N . ILE A 1 98 ? -2.660 6.310 -14.833 1.00 88.25 98 ILE A N 1
ATOM 728 C CA . ILE A 1 98 ? -2.688 7.470 -13.929 1.00 88.25 98 ILE A CA 1
ATOM 729 C C . ILE A 1 98 ? -4.089 7.732 -13.393 1.00 88.25 98 ILE A C 1
ATOM 731 O O . ILE A 1 98 ? -4.250 7.925 -12.190 1.00 88.25 98 ILE A O 1
ATOM 735 N N . ALA A 1 99 ? -5.112 7.716 -14.249 1.00 90.88 99 ALA A N 1
ATOM 736 C CA . ALA A 1 99 ? -6.490 7.895 -13.800 1.00 90.88 99 ALA A CA 1
ATOM 737 C C . ALA A 1 99 ? -6.899 6.808 -12.788 1.00 90.88 99 ALA A C 1
ATOM 739 O O . ALA A 1 99 ? -7.540 7.106 -11.775 1.00 90.88 99 ALA A O 1
ATOM 740 N N . TRP A 1 100 ? -6.474 5.563 -13.018 1.00 92.94 100 TRP A N 1
ATOM 741 C CA . TRP A 1 100 ? -6.680 4.444 -12.104 1.00 92.94 100 TRP A CA 1
ATOM 742 C C . TRP A 1 100 ? -5.965 4.657 -10.767 1.00 92.94 100 TRP A C 1
ATOM 744 O O . TRP A 1 100 ? -6.578 4.500 -9.709 1.00 92.94 100 TRP A O 1
ATOM 754 N N . GLN A 1 101 ? -4.691 5.056 -10.800 1.00 90.50 101 GLN A N 1
ATOM 755 C CA . GLN A 1 101 ? -3.878 5.321 -9.611 1.00 90.50 101 GLN A CA 1
ATOM 756 C C . GLN A 1 101 ? -4.473 6.460 -8.774 1.00 90.50 101 GLN A C 1
ATOM 758 O O . GLN A 1 101 ? -4.694 6.303 -7.574 1.00 90.50 101 GLN A O 1
ATOM 763 N N . VAL A 1 102 ? -4.828 7.578 -9.417 1.00 91.44 102 VAL A N 1
ATOM 764 C CA . VAL A 1 102 ? -5.501 8.715 -8.772 1.00 91.44 102 VAL A CA 1
ATOM 765 C C . VAL A 1 102 ? -6.806 8.265 -8.126 1.00 91.44 102 VAL A C 1
ATOM 767 O O . VAL A 1 102 ? -7.040 8.561 -6.958 1.00 91.44 102 VAL A O 1
ATOM 770 N N . THR A 1 103 ? -7.635 7.497 -8.837 1.00 94.12 103 THR A N 1
ATOM 771 C CA . THR A 1 103 ? -8.899 6.980 -8.288 1.00 94.12 103 THR A CA 1
ATOM 772 C C . THR A 1 103 ? -8.655 6.084 -7.075 1.00 94.12 103 THR A C 1
ATOM 774 O O . THR A 1 103 ? -9.315 6.238 -6.047 1.00 94.12 103 THR A O 1
ATOM 777 N N . THR A 1 104 ? -7.667 5.193 -7.159 1.00 93.50 104 THR A N 1
ATOM 778 C CA . THR A 1 104 ? -7.273 4.287 -6.073 1.00 93.50 104 THR A CA 1
ATOM 779 C C . THR A 1 104 ? -6.874 5.082 -4.828 1.00 93.50 104 THR A C 1
ATOM 781 O O . THR A 1 104 ? -7.382 4.834 -3.732 1.00 93.50 104 THR A O 1
ATOM 784 N N . TYR A 1 105 ? -6.052 6.116 -4.984 1.00 90.88 105 TYR A N 1
ATOM 785 C CA . TYR A 1 105 ? -5.638 6.960 -3.867 1.00 90.88 105 TYR A CA 1
ATOM 786 C C . TYR A 1 105 ? -6.708 7.901 -3.343 1.00 90.88 105 TYR A C 1
ATOM 788 O O . TYR A 1 105 ? -6.744 8.147 -2.139 1.00 90.88 105 TYR A O 1
ATOM 796 N N . LEU A 1 106 ? -7.627 8.370 -4.185 1.00 92.75 106 LEU A N 1
ATOM 797 C CA . LEU A 1 106 ? -8.800 9.106 -3.722 1.00 92.75 106 LEU A CA 1
ATOM 798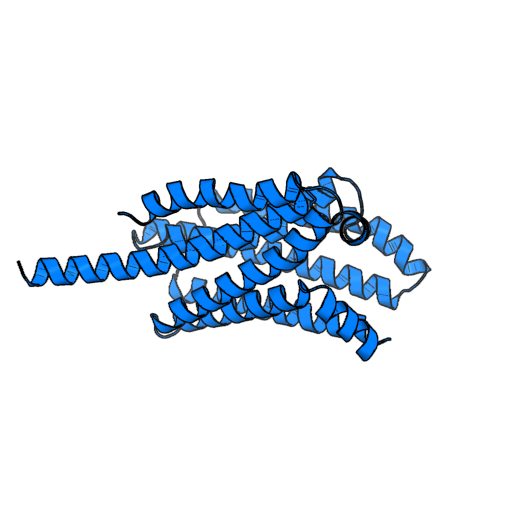 C C . LEU A 1 106 ? -9.674 8.238 -2.813 1.00 92.75 106 LEU A C 1
ATOM 800 O O . LEU A 1 106 ? -10.160 8.736 -1.798 1.00 92.75 106 LEU A O 1
ATOM 804 N N . MET A 1 107 ? -9.834 6.944 -3.119 1.00 95.56 107 MET A N 1
ATOM 805 C CA . MET A 1 107 ? -10.537 6.016 -2.226 1.00 95.56 107 MET A CA 1
ATOM 806 C C . MET A 1 107 ? -9.802 5.879 -0.890 1.00 95.56 107 MET A C 1
ATOM 808 O O . MET A 1 107 ? -10.416 5.986 0.169 1.00 95.56 107 MET A O 1
ATOM 812 N N . LEU A 1 108 ? -8.477 5.724 -0.910 1.00 92.19 108 LEU A N 1
ATOM 813 C CA . LEU A 1 108 ? -7.693 5.644 0.321 1.00 92.19 108 LEU A CA 1
ATOM 814 C C . LEU A 1 108 ? -7.778 6.936 1.152 1.00 92.19 108 LEU A C 1
ATOM 816 O O . LEU A 1 108 ? -8.003 6.888 2.361 1.00 92.19 108 LEU A O 1
ATOM 820 N N . PHE A 1 109 ? -7.684 8.098 0.507 1.00 89.50 109 PHE A N 1
ATOM 821 C CA . PHE A 1 109 ? -7.851 9.391 1.162 1.00 89.50 109 PHE A CA 1
ATOM 822 C C . PHE A 1 109 ? -9.244 9.552 1.774 1.00 89.50 109 PHE A C 1
ATOM 824 O O . PHE A 1 109 ? -9.374 9.934 2.938 1.00 89.50 109 PHE A O 1
ATOM 831 N N . ALA A 1 110 ? -10.295 9.219 1.022 1.00 91.81 110 ALA A N 1
ATOM 832 C CA . ALA A 1 110 ? -11.669 9.287 1.502 1.00 91.81 110 ALA A CA 1
ATOM 833 C C . ALA A 1 110 ? -11.903 8.346 2.695 1.00 91.81 110 ALA A C 1
ATOM 835 O O . ALA A 1 110 ? -12.608 8.718 3.643 1.00 91.81 110 ALA A O 1
ATOM 836 N N . ALA A 1 111 ? -11.272 7.164 2.693 1.00 91.19 111 ALA A N 1
ATOM 837 C CA . ALA A 1 111 ? -11.266 6.268 3.842 1.00 91.19 111 ALA A CA 1
ATOM 838 C C . ALA A 1 111 ? -10.655 6.972 5.062 1.00 91.19 111 ALA A C 1
ATOM 840 O O . ALA A 1 111 ? -11.322 7.107 6.090 1.00 91.19 111 ALA A O 1
ATOM 841 N N . CYS A 1 112 ? -9.438 7.502 4.923 1.00 86.31 112 CYS A N 1
ATOM 842 C CA . CYS A 1 112 ? -8.707 8.221 5.968 1.00 86.31 112 CYS A CA 1
ATOM 843 C C . CYS A 1 112 ? -9.482 9.403 6.561 1.00 86.31 112 CYS A C 1
ATOM 845 O O . CYS A 1 112 ? -9.591 9.518 7.782 1.00 86.31 112 CYS A O 1
ATOM 847 N N . VAL A 1 113 ? -10.072 10.255 5.721 1.00 86.62 113 VAL A N 1
ATOM 848 C CA . VAL A 1 113 ? -10.894 11.387 6.175 1.00 86.62 113 VAL A CA 1
ATOM 849 C C . VAL A 1 113 ? -12.113 10.901 6.960 1.00 86.62 113 VAL A C 1
ATOM 851 O O . VAL A 1 113 ? -12.437 11.462 8.008 1.00 86.62 113 VAL A O 1
ATOM 854 N N . SER A 1 114 ? -12.776 9.843 6.489 1.00 88.25 114 SER A N 1
ATOM 855 C CA . SER A 1 114 ? -13.941 9.265 7.172 1.00 88.25 114 SER A CA 1
ATOM 856 C C . SER A 1 114 ? -13.571 8.707 8.552 1.00 88.25 114 SER A C 1
ATOM 858 O O . SER A 1 114 ? -14.320 8.883 9.512 1.00 88.25 114 SER A O 1
ATOM 860 N N . ILE A 1 115 ? -12.385 8.104 8.680 1.00 82.31 115 ILE A N 1
ATOM 861 C CA . ILE A 1 115 ? -11.849 7.612 9.957 1.00 82.31 115 ILE A CA 1
ATOM 862 C C . ILE A 1 115 ? -11.553 8.765 10.908 1.00 82.31 115 ILE A C 1
ATOM 864 O O . ILE A 1 115 ? -11.985 8.729 12.058 1.00 82.31 115 ILE A O 1
ATOM 868 N N . LEU A 1 116 ? -10.846 9.799 10.445 1.00 80.50 116 LEU A N 1
ATOM 869 C CA . LEU A 1 116 ? -10.520 10.952 11.285 1.00 80.50 116 LEU A CA 1
ATOM 870 C C . LEU A 1 116 ? -11.783 11.650 11.797 1.00 80.50 116 LEU A C 1
ATOM 872 O O . LEU A 1 116 ? -11.852 11.990 12.978 1.00 80.50 116 LEU A O 1
ATOM 876 N N . ARG A 1 117 ? -12.806 11.791 10.943 1.00 83.62 117 ARG A N 1
ATOM 877 C CA . ARG A 1 117 ? -14.119 12.317 11.347 1.00 83.62 117 ARG A CA 1
ATOM 878 C C . ARG A 1 117 ? -14.774 11.464 12.431 1.00 83.62 117 ARG A C 1
ATOM 880 O O . ARG A 1 117 ? -15.291 12.021 13.392 1.00 83.62 117 ARG A O 1
ATOM 887 N N . ALA A 1 118 ? -14.714 10.137 12.312 1.00 79.06 118 ALA A N 1
ATOM 888 C CA . ALA A 1 118 ? -15.284 9.229 13.306 1.00 79.06 118 ALA A CA 1
ATOM 889 C C . ALA A 1 118 ? -14.527 9.252 14.649 1.00 79.06 118 ALA A C 1
ATOM 891 O O . ALA A 1 118 ? -15.136 9.158 15.714 1.00 79.06 118 ALA A O 1
ATOM 892 N N . VAL A 1 119 ? -13.198 9.381 14.616 1.00 75.00 119 VAL A N 1
ATOM 893 C CA . VAL A 1 119 ? -12.353 9.370 15.820 1.00 75.00 119 VAL A CA 1
ATOM 894 C C . VAL A 1 119 ? -12.379 10.721 16.543 1.00 75.00 119 VAL A C 1
ATOM 896 O O . VAL A 1 119 ? -12.342 10.745 17.777 1.00 75.00 119 VAL A O 1
ATOM 899 N N . GLY A 1 120 ? -12.511 11.830 15.809 1.00 69.12 120 GLY A N 1
ATOM 900 C CA . GLY A 1 120 ? -12.695 13.174 16.365 1.00 69.12 120 GLY A CA 1
ATOM 901 C C . GLY A 1 120 ? -11.483 13.711 17.132 1.00 69.12 120 GLY A C 1
ATOM 902 O O . GLY A 1 120 ? -11.654 14.490 18.065 1.00 69.12 120 GLY A O 1
ATOM 903 N N . VAL A 1 121 ? -10.269 13.264 16.794 1.00 69.75 121 VAL A N 1
ATOM 904 C CA . VAL A 1 121 ? -9.026 13.692 17.457 1.00 69.75 121 VAL A CA 1
ATOM 905 C C . VAL A 1 121 ? -8.288 14.698 16.589 1.00 69.75 121 VAL A C 1
ATOM 907 O O . VAL A 1 121 ? -8.064 14.464 15.404 1.00 69.75 121 VAL A O 1
ATOM 910 N N . THR A 1 122 ? -7.931 15.827 17.198 1.00 68.00 122 THR A N 1
ATOM 911 C CA . THR A 1 122 ? -7.349 16.996 16.522 1.00 68.00 122 THR A CA 1
ATOM 912 C C . THR A 1 122 ? -5.927 17.315 16.975 1.00 68.00 122 THR A C 1
ATOM 914 O O . THR A 1 122 ? -5.260 18.136 16.352 1.00 68.00 122 THR A O 1
ATOM 917 N N . THR A 1 123 ? -5.449 16.685 18.049 1.00 74.81 123 THR A N 1
ATOM 918 C CA . THR A 1 123 ? -4.140 16.977 18.639 1.00 74.81 123 THR A CA 1
ATOM 919 C C . THR A 1 123 ? -3.168 15.847 18.374 1.00 74.81 123 THR A C 1
ATOM 921 O O . THR A 1 123 ? -3.505 14.689 18.607 1.00 74.81 123 THR A O 1
ATOM 924 N N . MET A 1 124 ? -1.961 16.217 17.957 1.00 77.50 124 MET A N 1
ATOM 925 C CA . MET A 1 124 ? -0.844 15.304 17.771 1.00 77.50 124 MET A CA 1
ATOM 926 C C . MET A 1 124 ? 0.094 15.363 18.984 1.00 77.50 124 MET A C 1
ATOM 928 O O . MET A 1 124 ? 0.409 16.444 19.485 1.00 77.50 124 MET A O 1
ATOM 932 N N . GLY A 1 125 ? 0.549 14.218 19.469 1.00 78.38 125 GLY A N 1
ATOM 933 C CA . GLY A 1 125 ? 1.468 14.086 20.584 1.00 78.38 125 GLY A CA 1
ATOM 934 C C . GLY A 1 125 ? 2.911 14.365 20.185 1.00 78.38 125 GLY A C 1
ATOM 935 O O . GLY A 1 125 ? 3.266 14.547 19.019 1.00 78.38 125 GLY A O 1
ATOM 936 N N . LYS A 1 126 ? 3.790 14.374 21.191 1.00 83.31 126 LYS A N 1
ATOM 937 C CA . LYS A 1 126 ? 5.204 14.764 21.040 1.00 83.31 126 LYS A CA 1
ATOM 938 C C . LYS A 1 126 ? 5.979 13.900 20.036 1.00 83.31 126 LYS A C 1
ATOM 940 O O . LYS A 1 126 ? 6.924 14.387 19.426 1.00 83.31 126 LYS A O 1
ATOM 945 N N . TRP A 1 127 ? 5.569 12.645 19.845 1.00 82.19 127 TRP A N 1
ATOM 946 C CA . TRP A 1 127 ? 6.174 11.723 18.877 1.00 82.19 127 TRP A CA 1
ATOM 947 C C . TRP A 1 127 ? 5.680 11.929 17.441 1.00 82.19 127 TRP A C 1
ATOM 949 O O . TRP A 1 127 ? 6.323 11.454 16.511 1.00 82.19 127 TRP A O 1
ATOM 959 N N . GLY A 1 128 ? 4.588 12.668 17.231 1.00 83.62 128 GLY A N 1
ATOM 960 C CA . GLY A 1 128 ? 4.083 12.942 15.889 1.00 83.62 128 GLY A CA 1
ATOM 961 C C . GLY A 1 128 ? 5.043 13.789 15.055 1.00 83.62 128 GLY A C 1
ATOM 962 O O . GLY A 1 128 ? 5.300 13.471 13.898 1.00 83.62 128 GLY A O 1
ATOM 963 N N . ILE A 1 129 ? 5.645 14.814 15.667 1.00 87.31 129 ILE A N 1
ATOM 964 C CA . ILE A 1 129 ? 6.593 15.729 15.010 1.00 87.31 129 ILE A CA 1
ATOM 965 C C . ILE A 1 129 ? 7.816 14.995 14.434 1.00 87.31 129 ILE A C 1
ATOM 967 O O . ILE A 1 129 ? 8.060 15.140 13.235 1.00 87.31 129 ILE A O 1
ATOM 971 N N . PRO A 1 130 ? 8.583 14.195 15.208 1.00 90.94 130 PRO A N 1
ATOM 972 C CA . PRO A 1 130 ? 9.745 13.506 14.656 1.00 90.94 130 PRO A CA 1
ATOM 973 C C . PRO A 1 130 ? 9.365 12.495 13.567 1.00 90.94 130 PRO A C 1
ATOM 975 O O . PRO A 1 130 ? 10.096 12.373 12.588 1.00 90.94 130 PRO A O 1
ATOM 978 N N . VAL A 1 131 ? 8.216 11.815 13.674 1.00 88.31 131 VAL A N 1
ATOM 979 C CA . VAL A 1 131 ? 7.765 10.872 12.634 1.00 88.31 131 VAL A CA 1
ATOM 980 C C . VAL A 1 131 ? 7.370 11.605 11.347 1.00 88.31 131 VAL A C 1
ATOM 982 O O . VAL A 1 131 ? 7.744 11.166 10.259 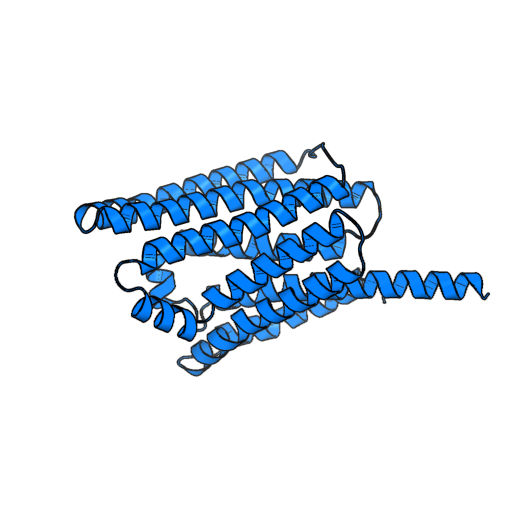1.00 88.31 131 VAL A O 1
ATOM 985 N N . MET A 1 132 ? 6.679 12.746 11.440 1.00 89.44 132 MET A N 1
ATOM 986 C CA . MET A 1 132 ? 6.401 13.593 10.272 1.00 89.44 132 MET A CA 1
ATOM 987 C C . MET A 1 132 ? 7.691 14.115 9.636 1.00 89.44 132 MET A C 1
ATOM 989 O O . MET A 1 132 ? 7.830 14.051 8.419 1.00 89.44 132 MET A O 1
ATOM 993 N N . GLY A 1 133 ? 8.653 14.569 10.448 1.00 91.12 133 GLY A N 1
ATOM 994 C CA . GLY A 1 133 ? 9.966 15.006 9.971 1.00 91.12 133 GLY A CA 1
ATOM 995 C C . GLY A 1 133 ? 10.713 13.895 9.231 1.00 91.12 133 GLY A C 1
ATOM 996 O O . GLY A 1 133 ? 11.190 14.111 8.121 1.00 91.12 133 GLY A O 1
ATOM 997 N N . ALA A 1 134 ? 10.742 12.682 9.788 1.00 90.69 134 ALA A N 1
ATOM 998 C CA . ALA A 1 134 ? 11.343 11.520 9.136 1.00 90.69 134 ALA A CA 1
ATOM 999 C C . ALA A 1 134 ? 10.633 11.157 7.820 1.00 90.69 134 ALA A C 1
ATOM 1001 O O . ALA A 1 134 ? 11.292 10.868 6.824 1.00 90.69 134 ALA A O 1
ATOM 1002 N N . THR A 1 135 ? 9.299 11.226 7.790 1.00 91.00 135 THR A N 1
ATOM 1003 C CA . THR A 1 135 ? 8.509 10.954 6.576 1.00 91.00 135 THR A CA 1
ATOM 1004 C C . THR A 1 135 ? 8.762 12.008 5.500 1.00 91.00 135 THR A C 1
ATOM 1006 O O . THR A 1 135 ? 8.858 11.669 4.324 1.00 91.00 135 THR A O 1
ATOM 1009 N N . LEU A 1 136 ? 8.926 13.276 5.889 1.00 93.38 136 LEU A N 1
ATOM 1010 C CA . LEU A 1 136 ? 9.287 14.359 4.977 1.00 93.38 136 LEU A CA 1
ATOM 1011 C C . LEU A 1 136 ? 10.690 14.172 4.396 1.00 93.38 136 LEU A C 1
ATOM 1013 O O . LEU A 1 136 ? 10.875 14.324 3.193 1.00 93.38 136 LEU A O 1
ATOM 1017 N N . LEU A 1 137 ? 11.668 13.797 5.222 1.00 93.81 137 LEU A N 1
ATOM 1018 C CA . LEU A 1 137 ? 13.018 13.493 4.743 1.00 93.81 137 LEU A CA 1
ATOM 1019 C C . LEU A 1 137 ? 13.019 12.299 3.786 1.00 93.81 137 LEU A C 1
ATOM 1021 O O . LEU A 1 137 ? 13.662 12.360 2.740 1.00 93.81 137 LEU A O 1
ATOM 1025 N N . LEU A 1 138 ? 12.255 11.248 4.100 1.00 91.31 138 LEU A N 1
ATOM 1026 C CA . LEU A 1 138 ? 12.077 10.110 3.203 1.00 91.31 138 LEU A CA 1
ATOM 1027 C C . LEU A 1 138 ? 11.4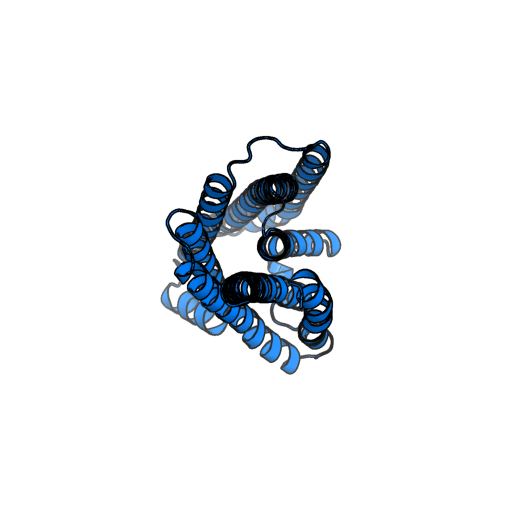40 10.544 1.876 1.00 91.31 138 LEU A C 1
ATOM 1029 O O . LEU A 1 138 ? 11.949 10.191 0.820 1.00 91.31 138 LEU A O 1
ATOM 1033 N N . ALA A 1 139 ? 10.377 11.352 1.915 1.00 91.88 139 ALA A N 1
ATOM 1034 C CA . ALA A 1 139 ? 9.715 11.897 0.729 1.00 91.88 139 ALA A CA 1
ATOM 1035 C C . ALA A 1 139 ? 10.678 12.686 -0.170 1.00 91.88 139 ALA A C 1
ATOM 1037 O O . ALA A 1 139 ? 10.699 12.485 -1.384 1.00 91.88 139 ALA A O 1
ATOM 1038 N N . ILE A 1 140 ? 11.506 13.548 0.425 1.00 93.00 140 ILE A N 1
ATOM 1039 C CA . ILE A 1 140 ? 12.542 14.291 -0.301 1.00 93.00 140 ILE A CA 1
ATOM 1040 C C . ILE A 1 140 ? 13.552 13.320 -0.918 1.00 93.00 140 ILE A C 1
ATOM 1042 O O . ILE A 1 140 ? 13.870 13.452 -2.097 1.00 93.00 140 ILE A O 1
ATOM 1046 N N . GLY A 1 141 ? 14.011 12.322 -0.157 1.00 90.88 141 GLY A N 1
ATOM 1047 C CA . GLY A 1 141 ? 14.930 11.293 -0.647 1.00 90.88 141 GLY A CA 1
ATOM 1048 C C . GLY A 1 141 ? 14.373 10.524 -1.847 1.00 90.88 141 GLY A C 1
ATOM 1049 O O . GLY A 1 141 ? 15.074 10.344 -2.837 1.00 90.88 141 GLY A O 1
ATOM 1050 N N . VAL A 1 142 ? 13.095 10.145 -1.808 1.00 89.88 142 VAL A N 1
ATOM 1051 C CA . VAL A 1 142 ? 12.404 9.451 -2.907 1.00 89.88 142 VAL A CA 1
ATOM 1052 C C . VAL A 1 142 ? 12.321 10.303 -4.169 1.00 89.88 142 VAL A C 1
ATOM 1054 O O . VAL A 1 142 ? 12.550 9.800 -5.273 1.00 89.88 142 VAL A O 1
ATOM 1057 N N . LEU A 1 143 ? 11.988 11.589 -4.030 1.00 91.94 143 LEU A N 1
ATOM 1058 C CA . LEU A 1 143 ? 11.920 12.503 -5.170 1.00 91.94 143 LEU A CA 1
ATOM 1059 C C . LEU A 1 143 ? 13.312 12.770 -5.750 1.00 91.94 143 LEU A C 1
ATOM 1061 O O . LEU A 1 143 ? 13.477 12.717 -6.967 1.00 91.94 143 LEU A O 1
ATOM 1065 N N . ALA A 1 144 ? 14.311 12.989 -4.892 1.00 91.12 144 ALA A N 1
ATOM 1066 C CA . ALA A 1 144 ? 15.694 13.208 -5.303 1.00 91.12 144 ALA A CA 1
ATOM 1067 C C . ALA A 1 144 ? 16.275 11.983 -6.025 1.00 91.12 144 ALA A C 1
ATOM 1069 O O . ALA A 1 144 ? 16.872 12.132 -7.087 1.00 91.12 144 ALA A O 1
ATOM 1070 N N . ASN A 1 145 ? 16.035 10.773 -5.509 1.00 88.62 145 ASN A N 1
ATOM 1071 C CA . ASN A 1 145 ? 16.494 9.531 -6.135 1.00 88.62 145 ASN A CA 1
ATOM 1072 C C . ASN A 1 145 ? 15.808 9.258 -7.485 1.00 88.62 145 ASN A C 1
ATOM 1074 O O . ASN A 1 145 ? 16.390 8.636 -8.365 1.00 88.62 145 ASN A O 1
ATOM 1078 N N . GLY A 1 146 ? 14.580 9.749 -7.674 1.00 85.69 146 GLY A N 1
ATOM 1079 C CA . GLY A 1 146 ? 13.866 9.640 -8.946 1.00 85.69 146 GLY A CA 1
ATOM 1080 C C . GLY A 1 146 ? 14.349 10.609 -10.030 1.00 85.69 146 GLY A C 1
ATOM 1081 O O . GLY A 1 146 ? 14.075 10.370 -11.207 1.00 85.69 146 GLY A O 1
ATOM 1082 N N . MET A 1 147 ? 15.058 11.688 -9.670 1.00 87.69 147 MET A N 1
ATOM 1083 C CA . MET A 1 147 ? 15.441 12.744 -10.618 1.00 87.69 147 MET A CA 1
ATOM 1084 C C . MET A 1 147 ? 16.314 12.288 -11.785 1.00 87.69 147 MET A C 1
ATOM 1086 O O . MET A 1 147 ? 15.968 12.647 -12.908 1.00 87.69 147 MET A O 1
ATOM 1090 N N . PRO A 1 148 ? 17.376 11.489 -11.586 1.00 87.06 148 PRO A N 1
ATOM 1091 C CA . PRO A 1 148 ? 18.197 11.015 -12.698 1.00 87.06 148 PRO A CA 1
ATOM 1092 C C . PRO A 1 148 ? 17.360 10.283 -13.755 1.00 87.06 148 PRO A C 1
ATOM 1094 O O . PRO A 1 148 ? 17.324 10.699 -14.907 1.00 87.06 148 PRO A O 1
ATOM 1097 N N . SER A 1 149 ? 16.550 9.304 -13.332 1.00 84.31 149 SER A N 1
ATOM 1098 C CA . SER A 1 149 ? 15.683 8.539 -14.244 1.00 84.31 149 SER A CA 1
ATOM 1099 C C . SER A 1 149 ? 14.655 9.402 -14.985 1.00 84.31 149 SER A C 1
ATOM 1101 O O . SER A 1 149 ? 14.301 9.120 -16.131 1.00 84.31 149 SER A O 1
ATOM 1103 N N . PHE A 1 150 ? 14.172 10.470 -14.341 1.00 86.00 150 PHE A N 1
ATOM 1104 C CA . PHE A 1 150 ? 13.272 11.428 -14.969 1.00 86.00 150 PHE A CA 1
ATOM 1105 C C . PHE A 1 150 ? 13.986 12.228 -16.057 1.00 86.00 150 PHE A C 1
ATOM 1107 O O . PHE A 1 150 ? 13.434 12.344 -17.147 1.00 86.00 150 PHE A O 1
ATOM 1114 N N . LEU A 1 151 ? 15.192 12.738 -15.782 1.00 88.31 151 LEU A N 1
ATOM 1115 C CA . LEU A 1 151 ? 15.991 13.495 -16.749 1.00 88.31 151 LEU A CA 1
ATOM 1116 C C . LEU A 1 151 ? 16.349 12.633 -17.965 1.00 88.31 151 LEU A C 1
ATOM 1118 O O . LEU A 1 151 ? 16.110 13.064 -19.089 1.00 88.31 151 LEU A O 1
ATOM 1122 N N . ASP A 1 152 ? 16.781 11.391 -17.742 1.00 86.94 152 ASP A N 1
ATOM 1123 C CA . ASP A 1 152 ? 17.114 10.454 -18.822 1.00 86.94 152 ASP A CA 1
ATOM 1124 C C . ASP A 1 152 ? 15.889 10.151 -19.708 1.00 86.94 152 ASP A C 1
ATOM 1126 O O . ASP A 1 152 ? 15.962 10.136 -20.937 1.00 86.94 152 ASP A O 1
ATOM 1130 N N . THR A 1 153 ? 14.716 9.950 -19.095 1.00 85.12 153 THR A N 1
ATOM 1131 C CA . THR A 1 153 ? 13.476 9.674 -19.842 1.00 85.12 153 THR A CA 1
ATOM 1132 C C . THR A 1 153 ? 12.939 10.926 -20.541 1.00 85.12 153 THR A C 1
ATOM 1134 O O . THR A 1 153 ? 12.290 10.812 -21.583 1.00 85.12 153 THR A O 1
ATOM 1137 N N . LEU A 1 154 ? 13.185 12.121 -19.990 1.00 88.75 154 LEU A N 1
ATOM 1138 C CA . LEU A 1 154 ? 12.731 13.399 -20.544 1.00 88.75 154 LEU A CA 1
ATOM 1139 C C . LEU A 1 154 ? 13.299 13.631 -21.947 1.00 88.75 154 LEU A C 1
ATOM 1141 O O . LEU A 1 154 ? 12.573 14.102 -22.823 1.00 88.75 154 LEU A O 1
ATOM 1145 N N . GLU A 1 155 ? 14.566 13.265 -22.155 1.00 85.81 155 GLU A N 1
ATOM 1146 C CA . GLU A 1 155 ? 15.264 13.400 -23.438 1.00 85.81 155 GLU A CA 1
ATOM 1147 C C . GLU A 1 155 ? 14.681 12.485 -24.523 1.00 85.81 155 GLU A C 1
ATOM 1149 O O . GLU A 1 155 ? 14.648 12.851 -25.697 1.00 85.81 155 GLU A O 1
ATOM 1154 N N . VAL A 1 156 ? 14.174 11.311 -24.133 1.00 89.06 156 VAL A N 1
ATOM 1155 C CA . VAL A 1 156 ? 13.651 10.298 -25.063 1.00 89.06 156 VAL A CA 1
ATOM 1156 C C . VAL A 1 156 ? 12.151 10.470 -25.311 1.00 89.06 156 VAL A C 1
ATOM 1158 O O . VAL A 1 156 ? 11.682 10.366 -26.445 1.00 89.06 156 VAL A O 1
ATOM 1161 N N . ASN A 1 157 ? 11.367 10.695 -24.254 1.00 87.75 157 ASN A N 1
ATOM 1162 C CA . ASN A 1 157 ? 9.912 10.783 -24.323 1.00 87.75 157 ASN A CA 1
ATOM 1163 C C . ASN A 1 157 ? 9.350 11.664 -23.198 1.00 87.75 157 ASN A C 1
ATOM 1165 O O . ASN A 1 157 ? 8.990 11.186 -22.118 1.00 87.75 157 ASN A O 1
ATOM 1169 N N . LEU A 1 158 ? 9.177 12.951 -23.510 1.00 87.50 158 LEU A N 1
ATOM 1170 C CA . LEU A 1 158 ? 8.617 13.956 -22.604 1.00 87.50 158 LEU A CA 1
ATOM 1171 C C . LEU A 1 158 ? 7.291 13.515 -21.961 1.00 87.50 158 LEU A C 1
ATOM 1173 O O . LEU A 1 158 ? 7.103 13.673 -20.755 1.00 87.50 158 LEU A O 1
ATOM 1177 N N . LYS A 1 159 ? 6.365 12.950 -22.750 1.00 85.12 159 LYS A N 1
ATOM 1178 C CA . LYS A 1 159 ? 5.041 12.554 -22.248 1.00 85.12 159 LYS A CA 1
ATOM 1179 C C . LYS A 1 159 ? 5.168 11.437 -21.212 1.00 85.12 159 LYS A C 1
ATOM 1181 O O . LYS A 1 159 ? 4.557 11.527 -20.152 1.00 85.12 159 LYS A O 1
ATOM 1186 N N . ALA A 1 160 ? 5.957 10.403 -21.500 1.00 83.06 160 ALA A N 1
ATOM 1187 C CA . ALA A 1 160 ? 6.161 9.293 -20.574 1.00 83.06 160 ALA A CA 1
ATOM 1188 C C . ALA A 1 160 ? 6.891 9.742 -19.299 1.00 83.06 160 ALA A C 1
ATOM 1190 O O . ALA A 1 160 ? 6.442 9.411 -18.203 1.00 83.06 160 ALA A O 1
ATOM 1191 N N . ALA A 1 161 ? 7.943 10.556 -19.436 1.00 86.44 161 ALA A N 1
ATOM 1192 C CA . ALA A 1 161 ? 8.717 11.078 -18.312 1.00 86.44 161 ALA A CA 1
ATOM 1193 C C . ALA A 1 161 ? 7.841 11.860 -17.324 1.00 86.44 161 ALA A C 1
ATOM 1195 O O . ALA A 1 161 ? 7.837 11.573 -16.127 1.00 86.44 161 ALA A O 1
ATOM 1196 N N . VAL A 1 162 ? 7.044 12.810 -17.830 1.00 87.44 162 VAL A N 1
ATOM 1197 C CA . VAL A 1 162 ? 6.145 13.631 -17.003 1.00 87.44 162 VAL A CA 1
ATOM 1198 C C . VAL A 1 162 ? 5.108 12.765 -16.293 1.00 87.44 162 VAL A C 1
ATOM 1200 O O . VAL A 1 162 ? 4.863 12.950 -15.104 1.00 87.44 162 VAL A O 1
ATOM 1203 N N . LEU A 1 163 ? 4.511 11.806 -16.999 1.00 85.12 163 LEU A N 1
ATOM 1204 C CA . LEU A 1 163 ? 3.467 10.946 -16.447 1.00 85.12 163 LEU A CA 1
ATOM 1205 C C . LEU A 1 163 ? 4.014 10.000 -15.363 1.00 85.12 163 LEU A C 1
ATOM 1207 O O . LEU A 1 163 ? 3.413 9.893 -14.296 1.00 85.12 163 LEU A O 1
ATOM 1211 N N . VAL A 1 164 ? 5.177 9.378 -15.574 1.00 83.75 164 VAL A N 1
ATOM 1212 C CA . VAL A 1 164 ? 5.832 8.528 -14.560 1.00 83.75 164 VAL A CA 1
ATOM 1213 C C . VAL A 1 164 ? 6.252 9.347 -13.340 1.00 83.75 164 VAL A C 1
ATOM 1215 O O . VAL A 1 164 ? 6.047 8.923 -12.201 1.00 83.75 164 VAL A O 1
ATOM 1218 N N . PHE A 1 165 ? 6.792 10.548 -13.551 1.00 87.62 165 PHE A N 1
ATOM 1219 C CA . PHE A 1 165 ? 7.181 11.412 -12.443 1.00 87.62 165 PHE A CA 1
ATOM 1220 C C . PHE A 1 165 ? 5.972 11.924 -11.648 1.00 87.62 165 PHE A C 1
ATOM 1222 O O . PHE A 1 165 ? 6.028 12.003 -10.422 1.00 87.62 165 PHE A O 1
ATOM 1229 N N . LEU A 1 166 ? 4.844 12.180 -12.316 1.00 87.94 166 LEU A N 1
ATOM 1230 C CA . LEU A 1 166 ? 3.589 12.537 -11.658 1.00 87.94 166 LEU A CA 1
ATOM 1231 C C . LEU A 1 166 ? 3.075 11.412 -10.748 1.00 87.94 166 LEU A C 1
ATOM 1233 O O . LEU A 1 166 ? 2.617 11.705 -9.645 1.00 87.94 166 LEU A O 1
ATOM 1237 N N . ILE A 1 167 ? 3.187 10.145 -11.171 1.00 85.69 167 ILE A N 1
ATOM 1238 C CA . ILE A 1 167 ? 2.866 8.987 -10.316 1.00 85.69 167 ILE A CA 1
ATOM 1239 C C . ILE A 1 167 ? 3.739 9.019 -9.061 1.00 85.69 167 ILE A C 1
ATOM 1241 O O . ILE A 1 167 ? 3.216 8.965 -7.955 1.00 85.69 167 ILE A O 1
ATOM 1245 N N . ARG A 1 168 ? 5.053 9.229 -9.208 1.00 87.50 168 ARG A N 1
ATOM 1246 C CA . ARG A 1 168 ? 5.964 9.316 -8.056 1.00 87.50 168 ARG A CA 1
ATOM 1247 C C . ARG A 1 168 ? 5.592 10.451 -7.096 1.00 87.50 168 ARG A C 1
ATOM 1249 O O . ARG A 1 168 ? 5.596 10.248 -5.885 1.00 87.50 168 ARG A O 1
ATOM 1256 N N . ILE A 1 169 ? 5.261 11.638 -7.610 1.00 89.81 169 ILE A N 1
ATOM 1257 C CA . ILE A 1 169 ? 4.794 12.757 -6.774 1.00 89.81 169 ILE A CA 1
ATOM 1258 C C . ILE A 1 169 ? 3.527 12.353 -6.017 1.00 89.81 169 ILE A C 1
ATOM 1260 O O . ILE A 1 169 ? 3.417 12.603 -4.818 1.00 89.81 169 ILE A O 1
ATOM 1264 N N . LEU A 1 170 ? 2.575 11.728 -6.708 1.00 88.94 170 LEU A N 1
ATOM 1265 C CA . LEU A 1 170 ? 1.309 11.306 -6.128 1.00 88.94 170 LEU A CA 1
ATOM 1266 C C . LEU A 1 170 ? 1.515 10.283 -5.002 1.00 88.94 170 LEU A C 1
ATOM 1268 O O . LEU A 1 170 ? 0.959 10.456 -3.917 1.00 88.94 170 LEU A O 1
ATOM 1272 N N . ASP A 1 171 ? 2.352 9.275 -5.225 1.00 86.75 171 ASP A N 1
ATOM 1273 C CA . ASP A 1 171 ? 2.683 8.255 -4.233 1.00 86.75 171 ASP A CA 1
ATOM 1274 C C . ASP A 1 171 ? 3.330 8.890 -2.976 1.00 86.75 171 ASP A C 1
ATOM 1276 O O . ASP A 1 171 ? 2.959 8.574 -1.840 1.00 86.75 171 ASP A O 1
ATOM 1280 N N . VAL A 1 172 ? 4.237 9.860 -3.163 1.00 90.44 172 VAL A N 1
ATOM 1281 C CA . VAL A 1 172 ? 4.874 10.619 -2.070 1.00 90.44 172 VAL A CA 1
ATOM 1282 C C . VAL A 1 172 ? 3.864 11.476 -1.303 1.00 90.44 172 VAL A C 1
ATOM 1284 O O . VAL A 1 172 ? 3.892 11.504 -0.071 1.00 90.44 172 VAL A O 1
ATOM 1287 N N . LEU A 1 173 ? 2.945 12.154 -1.995 1.00 90.31 173 LEU A N 1
ATOM 1288 C CA . LEU A 1 173 ? 1.883 12.934 -1.354 1.00 90.31 173 LEU A CA 1
ATOM 1289 C C . LEU A 1 173 ? 0.978 12.044 -0.500 1.00 90.31 173 LEU A C 1
ATOM 1291 O O . LEU A 1 173 ? 0.642 12.399 0.631 1.00 90.31 173 LEU A O 1
ATOM 1295 N N . VAL A 1 174 ? 0.623 10.865 -1.011 1.00 88.38 174 VAL A N 1
ATOM 1296 C CA . VAL A 1 174 ? -0.179 9.880 -0.281 1.00 88.38 174 VAL A CA 1
ATOM 1297 C C . VAL A 1 174 ? 0.566 9.382 0.956 1.00 88.38 174 VAL A C 1
ATOM 1299 O O . VAL A 1 174 ? -0.027 9.325 2.033 1.00 88.38 174 VAL A O 1
ATOM 1302 N N . MET A 1 175 ? 1.866 9.099 0.850 1.00 88.56 175 MET A N 1
ATOM 1303 C CA . MET A 1 175 ? 2.703 8.735 1.997 1.00 88.56 175 MET A CA 1
ATOM 1304 C C . MET A 1 175 ? 2.723 9.843 3.065 1.00 88.56 175 MET A C 1
ATOM 1306 O O . MET A 1 175 ? 2.458 9.573 4.239 1.00 88.56 175 MET A O 1
ATOM 1310 N N . LEU A 1 176 ? 2.975 11.094 2.660 1.00 89.12 176 LEU A N 1
ATOM 1311 C CA . LEU A 1 176 ? 3.011 12.260 3.553 1.00 89.12 176 LEU A CA 1
ATOM 1312 C C . LEU A 1 176 ? 1.673 12.530 4.239 1.00 89.12 176 LEU A C 1
ATOM 1314 O O . LEU A 1 176 ? 1.644 13.051 5.349 1.00 89.12 176 LEU A O 1
ATOM 1318 N N . MET A 1 177 ? 0.572 12.177 3.590 1.00 88.06 177 MET A N 1
ATOM 1319 C CA . MET A 1 177 ? -0.778 12.341 4.111 1.00 88.06 177 MET A CA 1
ATOM 1320 C C . MET A 1 177 ? -1.186 11.201 5.052 1.00 88.06 177 MET A C 1
ATOM 1322 O O . MET A 1 177 ? -1.808 11.442 6.088 1.00 88.06 177 MET A O 1
ATOM 1326 N N . LEU A 1 178 ? -0.847 9.954 4.717 1.00 86.00 178 LEU A N 1
ATOM 1327 C CA . LEU A 1 178 ? -1.264 8.779 5.481 1.00 86.00 178 LEU A CA 1
ATOM 1328 C C . LEU A 1 178 ? -0.569 8.659 6.833 1.00 86.00 178 LEU A C 1
ATOM 1330 O O . LEU A 1 178 ? -1.204 8.254 7.807 1.00 86.00 178 LEU A O 1
ATOM 1334 N N . VAL A 1 179 ? 0.721 8.995 6.910 1.00 86.56 179 VAL A N 1
ATOM 1335 C CA . VAL A 1 179 ? 1.476 8.868 8.163 1.00 86.56 179 VAL A CA 1
ATOM 1336 C C . VAL A 1 179 ? 0.873 9.740 9.280 1.00 86.56 179 VAL A C 1
ATOM 1338 O O . VAL A 1 179 ? 0.589 9.200 10.352 1.00 86.56 179 VAL A O 1
ATOM 1341 N N . PRO A 1 180 ? 0.572 11.038 9.067 1.00 82.38 180 PRO A N 1
ATOM 1342 C CA . PRO A 1 180 ? -0.145 11.852 10.048 1.00 82.38 180 PRO A CA 1
ATOM 1343 C C . PRO A 1 180 ? -1.517 11.291 10.427 1.00 82.38 180 PRO A C 1
ATOM 1345 O O . PRO A 1 180 ? -1.858 11.274 11.608 1.00 82.38 180 PRO A O 1
ATOM 1348 N N . VAL A 1 181 ? -2.293 10.795 9.453 1.00 83.19 181 VAL A N 1
ATOM 1349 C CA . VAL A 1 181 ? -3.609 10.183 9.713 1.00 83.19 181 VAL A CA 1
ATOM 1350 C C . VAL A 1 181 ? -3.472 8.987 10.656 1.00 83.19 181 VAL A C 1
ATOM 1352 O O . VAL A 1 181 ? -4.237 8.867 11.614 1.00 83.19 181 VAL A O 1
ATOM 1355 N N . LEU A 1 182 ? -2.490 8.115 10.410 1.00 82.06 182 LEU A N 1
ATOM 1356 C CA . LEU A 1 182 ? -2.202 6.958 11.254 1.00 82.06 182 LEU A CA 1
ATOM 1357 C C . LEU A 1 182 ? -1.822 7.389 12.675 1.00 82.06 182 LEU A C 1
ATOM 1359 O O . LEU A 1 182 ? -2.307 6.807 13.642 1.00 82.06 182 LEU A O 1
ATOM 1363 N N . LEU A 1 183 ? -0.977 8.409 12.813 1.00 84.00 183 LEU A N 1
ATOM 1364 C CA . LEU A 1 183 ? -0.535 8.902 14.117 1.00 84.00 183 LEU A CA 1
ATOM 1365 C C . LEU A 1 183 ? -1.696 9.498 14.921 1.00 84.00 183 LEU A C 1
ATOM 1367 O O . LEU A 1 183 ? -1.888 9.123 16.077 1.00 84.00 183 LEU A O 1
ATOM 1371 N N . LEU A 1 184 ? -2.520 10.343 14.295 1.00 82.12 184 LEU A N 1
ATOM 1372 C CA . LEU A 1 184 ? -3.726 10.894 14.921 1.00 82.12 184 LEU A CA 1
ATOM 1373 C C . LEU A 1 184 ? -4.706 9.789 15.324 1.00 82.12 184 LEU A C 1
ATOM 1375 O O . LEU A 1 184 ? -5.285 9.835 16.412 1.00 82.12 184 LEU A O 1
ATOM 1379 N N . TYR A 1 185 ? -4.860 8.765 14.476 1.00 78.19 185 TYR A N 1
ATOM 1380 C CA . TYR A 1 185 ? -5.663 7.597 14.812 1.00 78.19 185 TYR A CA 1
ATOM 1381 C C . TYR A 1 185 ? -5.120 6.893 16.058 1.00 78.19 185 TYR A C 1
ATOM 1383 O O . TYR A 1 185 ? -5.880 6.677 16.997 1.00 78.19 185 TYR A O 1
ATOM 1391 N N . LEU A 1 186 ? -3.822 6.565 16.086 1.00 78.56 186 LEU A N 1
ATOM 1392 C CA . LEU A 1 186 ? -3.156 5.851 17.183 1.00 78.56 186 LEU A CA 1
ATOM 1393 C C . LEU A 1 186 ? -3.222 6.598 18.519 1.00 78.56 186 LEU A C 1
ATOM 1395 O O . LEU A 1 186 ? -3.285 5.973 19.580 1.00 78.56 186 LEU A O 1
ATOM 1399 N N . GLU A 1 187 ? -3.219 7.922 18.491 1.00 78.06 187 GLU A N 1
ATOM 1400 C CA . GLU A 1 187 ? -3.347 8.731 19.699 1.00 78.06 187 GLU A CA 1
ATOM 1401 C C . GLU A 1 187 ? -4.793 8.818 20.181 1.00 78.06 187 GLU A C 1
ATOM 1403 O O . GLU A 1 187 ? -5.058 8.598 21.365 1.00 78.06 187 GLU A O 1
ATOM 1408 N N . GLY A 1 188 ? -5.747 9.022 19.270 1.00 72.38 188 GLY A N 1
ATOM 1409 C CA . GLY A 1 188 ? -7.173 9.008 19.600 1.00 72.38 188 GLY A CA 1
ATOM 1410 C C . GLY A 1 188 ? -7.647 7.673 20.169 1.00 72.38 188 GLY A C 1
ATOM 1411 O O . GLY A 1 188 ? -8.362 7.603 21.169 1.00 72.38 188 GLY A O 1
ATOM 1412 N N . ALA A 1 189 ? -7.156 6.610 19.554 1.00 69.25 189 ALA A N 1
ATOM 1413 C CA . ALA A 1 189 ? -7.227 5.229 19.983 1.00 69.25 189 ALA A CA 1
ATOM 1414 C C . ALA A 1 189 ? -6.786 4.986 21.433 1.00 69.25 189 ALA A C 1
ATOM 1416 O O . ALA A 1 189 ? -7.452 4.255 22.168 1.00 69.25 189 ALA A O 1
ATOM 1417 N N . ARG A 1 190 ? -5.646 5.560 21.835 1.00 70.06 190 ARG A N 1
ATOM 1418 C CA . ARG A 1 190 ? -5.113 5.434 23.200 1.00 70.06 190 ARG A CA 1
ATOM 1419 C C . ARG A 1 190 ? -5.935 6.242 24.195 1.00 70.06 190 ARG A C 1
ATOM 1421 O O . ARG A 1 190 ? -6.190 5.760 25.291 1.00 70.06 190 ARG A O 1
ATOM 1428 N N . ALA A 1 191 ? -6.381 7.435 23.805 1.00 65.19 191 ALA A N 1
ATOM 1429 C CA . ALA A 1 191 ? -7.149 8.323 24.674 1.00 65.19 191 ALA A CA 1
ATOM 1430 C C . ALA A 1 191 ? -8.552 7.783 25.006 1.00 65.19 191 ALA A C 1
ATOM 1432 O O . ALA A 1 191 ? -9.040 7.992 26.114 1.00 65.19 191 ALA A O 1
ATOM 1433 N N . LYS A 1 192 ? -9.205 7.081 24.067 1.00 61.22 192 LYS A N 1
ATOM 1434 C CA . LYS A 1 192 ? -10.593 6.607 24.227 1.00 61.22 192 LYS A CA 1
ATOM 1435 C C . LYS A 1 192 ? -10.743 5.178 24.777 1.00 61.22 192 LYS A C 1
ATOM 1437 O O . LYS A 1 192 ? -11.876 4.741 24.933 1.00 61.22 192 LYS A O 1
ATOM 1442 N N . TYR A 1 193 ? -9.657 4.446 25.066 1.00 51.81 193 TYR A N 1
ATOM 1443 C CA . TYR A 1 193 ? -9.667 3.054 25.581 1.00 51.81 193 TYR A CA 1
ATOM 1444 C C . TYR A 1 193 ? -10.581 2.055 24.829 1.00 51.81 193 TYR A C 1
ATOM 1446 O O . TYR A 1 193 ? -10.866 0.970 25.336 1.00 51.81 193 TYR A O 1
ATOM 1454 N N . GLN A 1 194 ? -11.027 2.372 23.610 1.00 52.53 194 GLN A N 1
ATOM 1455 C CA . GLN A 1 194 ? -11.935 1.532 22.833 1.00 52.53 194 GLN A CA 1
ATOM 1456 C C . GLN A 1 194 ? -11.305 1.139 21.489 1.00 52.53 194 GLN A C 1
ATOM 1458 O O . GLN A 1 194 ? -10.898 1.978 20.691 1.00 52.53 194 GLN A O 1
ATOM 1463 N N . GLU A 1 195 ? -11.216 -0.178 21.286 1.00 55.94 195 GLU A N 1
ATOM 1464 C CA . GLU A 1 195 ? -11.121 -0.893 20.000 1.00 55.94 195 GLU A CA 1
ATOM 1465 C C . GLU A 1 195 ? -10.017 -0.544 18.983 1.00 55.94 195 GLU A C 1
ATOM 1467 O O . GLU A 1 195 ? -10.162 -0.792 17.785 1.00 55.94 195 GLU A O 1
ATOM 1472 N N . SER A 1 196 ? -8.865 -0.036 19.400 1.00 55.84 196 SER A N 1
ATOM 1473 C CA . SER A 1 196 ? -7.959 0.587 18.428 1.00 55.84 196 SER A CA 1
ATOM 1474 C C . SER A 1 196 ? -6.830 -0.254 17.843 1.00 55.84 196 SER A C 1
ATOM 1476 O O . SER A 1 196 ? -6.266 0.114 16.811 1.00 55.84 196 SER A O 1
ATOM 1478 N N . ALA A 1 197 ? -6.474 -1.383 18.459 1.00 64.50 197 ALA A N 1
ATOM 1479 C CA . ALA A 1 197 ? -5.319 -2.155 17.996 1.00 64.50 197 ALA A CA 1
ATOM 1480 C C . ALA A 1 197 ? -5.542 -2.725 16.584 1.00 64.50 197 ALA A C 1
ATOM 1482 O O . ALA A 1 197 ? -4.635 -2.753 15.765 1.00 64.50 197 ALA A O 1
ATOM 1483 N N . THR A 1 198 ? -6.767 -3.145 16.277 1.00 73.44 198 THR A N 1
ATOM 1484 C CA . THR A 1 198 ? -7.098 -3.853 15.031 1.00 73.44 198 THR A CA 1
ATOM 1485 C C . THR A 1 198 ? -7.058 -2.939 13.806 1.00 73.44 198 THR A C 1
ATOM 1487 O O . THR A 1 198 ? -6.454 -3.288 12.795 1.00 73.44 198 THR A O 1
ATOM 1490 N N . PHE A 1 199 ? -7.613 -1.733 13.918 1.00 74.31 199 PHE A N 1
ATOM 1491 C CA . PHE A 1 199 ? -7.536 -0.721 12.868 1.00 74.31 199 PHE A CA 1
ATOM 1492 C C . PHE A 1 199 ? -6.119 -0.145 12.724 1.00 74.31 199 PHE A C 1
ATOM 1494 O O . PHE A 1 199 ? -5.681 0.141 11.611 1.00 74.31 199 PHE A O 1
ATOM 1501 N N . ALA A 1 200 ? -5.368 -0.029 13.825 1.00 78.44 200 ALA A N 1
ATOM 1502 C CA . ALA A 1 200 ? -3.961 0.348 13.763 1.00 78.44 200 ALA A CA 1
ATOM 1503 C C . ALA A 1 200 ? -3.160 -0.598 12.857 1.00 78.44 200 ALA A C 1
ATOM 1505 O O . ALA A 1 200 ? -2.378 -0.118 12.047 1.00 78.44 200 ALA A O 1
ATOM 1506 N N . PHE A 1 201 ? -3.399 -1.915 12.919 1.00 84.62 201 PHE A N 1
ATOM 1507 C CA . PHE A 1 201 ? -2.764 -2.873 12.004 1.00 84.62 201 PHE A CA 1
ATOM 1508 C C . PHE A 1 201 ? -3.195 -2.693 10.545 1.00 84.62 201 PHE A C 1
ATOM 1510 O O . PHE A 1 201 ? -2.357 -2.806 9.655 1.00 84.62 201 PHE A O 1
ATOM 1517 N N . VAL A 1 202 ? -4.465 -2.359 10.289 1.00 87.12 202 VAL A N 1
ATOM 1518 C CA . VAL A 1 202 ? -4.956 -2.040 8.936 1.00 87.12 202 VAL A CA 1
ATOM 1519 C C . VAL A 1 202 ? -4.208 -0.839 8.363 1.00 87.12 202 VAL A C 1
ATOM 1521 O O . VAL A 1 202 ? -3.619 -0.922 7.289 1.00 87.12 202 VAL A O 1
ATOM 1524 N N . ALA A 1 203 ? -4.192 0.274 9.091 1.00 83.75 203 ALA A N 1
ATOM 1525 C CA . ALA A 1 203 ? -3.547 1.491 8.623 1.00 83.75 203 ALA A CA 1
ATOM 1526 C C . ALA A 1 203 ? -2.015 1.341 8.549 1.00 83.75 203 ALA A C 1
ATOM 1528 O O . ALA A 1 203 ? -1.409 1.787 7.576 1.00 83.75 203 ALA A O 1
ATOM 1529 N N . LEU A 1 204 ? -1.397 0.652 9.517 1.00 86.44 204 LEU A N 1
ATOM 1530 C CA . LEU A 1 204 ? 0.032 0.335 9.501 1.00 86.44 204 LEU A CA 1
ATOM 1531 C C . LEU A 1 204 ? 0.396 -0.508 8.279 1.00 86.44 204 LEU A C 1
ATOM 1533 O O . LEU A 1 204 ? 1.358 -0.173 7.605 1.00 86.44 204 LEU A O 1
ATOM 1537 N N . GLY A 1 205 ? -0.368 -1.560 7.969 1.00 90.06 205 GLY A N 1
ATOM 1538 C CA . GLY A 1 205 ? -0.107 -2.415 6.811 1.00 90.06 205 GLY A CA 1
ATOM 1539 C C . GLY A 1 205 ? -0.132 -1.631 5.498 1.00 90.06 205 GLY A C 1
ATOM 1540 O O . GLY A 1 205 ? 0.775 -1.774 4.684 1.00 90.06 205 GLY A O 1
ATOM 1541 N N . ILE A 1 206 ? -1.102 -0.728 5.319 1.00 89.25 206 ILE A N 1
ATOM 1542 C CA . ILE A 1 206 ? -1.178 0.124 4.121 1.00 89.25 206 ILE A CA 1
ATOM 1543 C C . ILE A 1 206 ? 0.018 1.081 4.052 1.00 89.25 206 ILE A C 1
ATOM 1545 O O . ILE A 1 206 ? 0.712 1.118 3.038 1.00 89.25 206 ILE A O 1
ATOM 1549 N N . VAL A 1 207 ? 0.296 1.825 5.127 1.00 87.69 207 VAL A N 1
ATOM 1550 C CA . VAL A 1 207 ? 1.418 2.779 5.169 1.00 87.69 207 VAL A CA 1
ATOM 1551 C C . VAL A 1 207 ? 2.745 2.071 4.929 1.00 87.69 207 VAL A C 1
ATOM 1553 O O . VAL A 1 207 ? 3.527 2.495 4.085 1.00 87.69 207 VAL A O 1
ATOM 1556 N N . ALA A 1 208 ? 2.978 0.969 5.635 1.00 90.06 208 ALA A N 1
ATOM 1557 C CA . ALA A 1 208 ? 4.183 0.173 5.508 1.00 90.06 208 ALA A CA 1
ATOM 1558 C C . ALA A 1 208 ? 4.343 -0.381 4.087 1.00 90.06 208 ALA A C 1
ATOM 1560 O O . ALA A 1 208 ? 5.436 -0.303 3.539 1.00 90.06 208 ALA A O 1
ATOM 1561 N N . SER A 1 209 ? 3.262 -0.864 3.461 1.00 90.75 209 SER A N 1
ATOM 1562 C CA . SER A 1 209 ? 3.309 -1.350 2.075 1.00 90.75 209 SER A CA 1
ATOM 1563 C C . SER A 1 209 ? 3.743 -0.275 1.078 1.00 90.75 209 SER A C 1
ATOM 1565 O O . SER A 1 209 ? 4.427 -0.604 0.122 1.00 90.75 209 SER A O 1
ATOM 1567 N N . LEU A 1 210 ? 3.405 0.999 1.307 1.00 87.19 210 LEU A N 1
ATOM 1568 C CA . LEU A 1 210 ? 3.825 2.111 0.447 1.00 87.19 210 LEU A CA 1
ATOM 1569 C C . LEU A 1 210 ? 5.260 2.554 0.757 1.00 87.19 210 LEU A C 1
ATOM 1571 O O . LEU A 1 210 ? 6.071 2.735 -0.146 1.00 87.19 210 LEU A O 1
ATOM 1575 N N . VAL A 1 211 ? 5.589 2.691 2.042 1.00 88.38 211 VAL A N 1
ATOM 1576 C CA . VAL A 1 211 ? 6.910 3.139 2.504 1.00 88.38 211 VAL A CA 1
ATOM 1577 C C . VAL A 1 211 ? 8.002 2.137 2.125 1.00 88.38 211 VAL A C 1
ATOM 1579 O O . VAL A 1 211 ? 9.077 2.542 1.685 1.00 88.38 211 VAL A O 1
ATOM 1582 N N . PHE A 1 212 ? 7.749 0.832 2.268 1.00 90.31 212 PHE A N 1
ATOM 1583 C CA . PHE A 1 212 ? 8.783 -0.177 2.049 1.00 90.31 212 PHE A CA 1
ATOM 1584 C C . PHE A 1 212 ? 9.271 -0.255 0.611 1.00 90.31 212 PHE A C 1
ATOM 1586 O O . PHE A 1 212 ? 10.442 -0.546 0.416 1.00 90.31 212 PHE A O 1
ATOM 1593 N N . VAL A 1 213 ? 8.435 0.062 -0.374 1.00 89.75 213 VAL A N 1
ATOM 1594 C CA . VAL A 1 213 ? 8.844 0.094 -1.788 1.00 89.75 213 VAL A CA 1
ATOM 1595 C C . VAL A 1 213 ? 9.941 1.120 -1.998 1.00 89.75 213 VAL A C 1
ATOM 1597 O O . VAL A 1 213 ? 10.950 0.845 -2.635 1.00 89.75 213 VAL A O 1
ATOM 1600 N N . TYR A 1 214 ? 9.764 2.294 -1.407 1.00 88.31 214 TYR A N 1
ATOM 1601 C CA . TYR A 1 214 ? 10.706 3.391 -1.528 1.00 88.31 214 TYR A CA 1
ATOM 1602 C C . TYR A 1 214 ? 11.953 3.200 -0.689 1.00 88.31 214 TYR A C 1
ATOM 1604 O O . TYR A 1 214 ? 13.051 3.519 -1.131 1.00 88.31 214 TYR A O 1
ATOM 1612 N N . VAL A 1 215 ? 11.810 2.636 0.507 1.00 89.56 215 VAL A N 1
ATOM 1613 C CA . VAL A 1 215 ? 12.974 2.217 1.291 1.00 89.56 215 VAL A CA 1
ATOM 1614 C C . VAL A 1 215 ? 13.769 1.161 0.517 1.00 89.56 215 VAL A C 1
ATOM 1616 O O . VAL A 1 215 ? 14.991 1.244 0.463 1.00 89.56 215 VAL A O 1
ATOM 1619 N N . TYR A 1 216 ? 13.091 0.210 -0.130 1.00 90.88 216 TYR A N 1
ATOM 1620 C CA . TYR A 1 216 ? 13.724 -0.807 -0.966 1.00 90.88 216 TYR A CA 1
ATOM 1621 C C . TYR A 1 216 ? 14.446 -0.191 -2.170 1.00 90.88 216 TYR A C 1
ATOM 1623 O O . TYR A 1 216 ? 15.599 -0.532 -2.421 1.00 90.88 216 TYR A O 1
ATOM 1631 N N . GLU A 1 217 ? 13.807 0.760 -2.858 1.00 88.50 217 GLU A N 1
ATOM 1632 C CA . GLU A 1 217 ? 14.403 1.536 -3.951 1.00 88.50 217 GLU A CA 1
ATOM 1633 C C . GLU A 1 217 ? 15.691 2.245 -3.506 1.00 88.50 217 GLU A C 1
ATOM 1635 O O . GLU A 1 217 ? 16.737 2.095 -4.136 1.00 88.50 217 GLU A O 1
ATOM 1640 N N . LEU A 1 218 ? 15.637 2.963 -2.380 1.00 88.19 218 LEU A N 1
ATOM 1641 C CA . LEU A 1 218 ? 16.780 3.696 -1.833 1.00 88.19 218 LEU A CA 1
ATOM 1642 C C . LEU A 1 218 ? 17.922 2.766 -1.407 1.00 88.19 218 LEU A C 1
ATOM 1644 O O . LEU A 1 218 ? 19.085 3.099 -1.615 1.00 88.19 218 LEU A O 1
ATOM 1648 N N . ILE A 1 219 ? 17.610 1.599 -0.832 1.00 90.19 219 ILE A N 1
ATOM 1649 C CA . ILE A 1 219 ? 18.621 0.605 -0.439 1.00 90.19 219 ILE A CA 1
ATOM 1650 C C . ILE A 1 219 ? 19.285 -0.018 -1.670 1.00 90.19 219 ILE A C 1
ATOM 1652 O O . ILE A 1 219 ? 20.495 -0.239 -1.664 1.00 90.19 219 ILE A O 1
ATOM 1656 N N . LYS A 1 220 ? 18.510 -0.323 -2.718 1.00 88.50 220 LYS A N 1
ATOM 1657 C CA . LYS A 1 220 ? 19.037 -0.906 -3.959 1.00 88.50 220 LYS A CA 1
ATOM 1658 C C . LYS A 1 220 ? 19.791 0.106 -4.816 1.00 88.50 220 LYS A C 1
ATOM 1660 O O . LYS A 1 220 ? 20.629 -0.308 -5.611 1.00 88.50 220 LYS A O 1
ATOM 1665 N N . GLY A 1 221 ? 19.496 1.399 -4.673 1.00 84.56 221 GLY A N 1
ATOM 1666 C CA . GLY A 1 221 ? 20.068 2.448 -5.519 1.00 84.56 221 GLY A CA 1
ATOM 1667 C C . GLY A 1 221 ? 19.670 2.306 -6.992 1.00 84.56 221 GLY A C 1
ATOM 1668 O O . GLY A 1 221 ? 20.388 2.782 -7.864 1.00 84.56 221 GLY A O 1
ATOM 1669 N N . GLN A 1 222 ? 18.556 1.621 -7.268 1.00 85.88 222 GLN A N 1
ATOM 1670 C CA . GLN A 1 222 ? 18.031 1.369 -8.611 1.00 85.88 222 GLN A CA 1
ATOM 1671 C C . GLN A 1 222 ? 16.676 2.054 -8.769 1.00 85.88 222 GLN A C 1
ATOM 1673 O O . GLN A 1 222 ? 15.919 2.107 -7.797 1.00 85.88 222 GLN A O 1
ATOM 1678 N N . PRO A 1 223 ? 16.331 2.556 -9.965 1.00 83.19 223 PRO A N 1
ATOM 1679 C CA . PRO A 1 223 ? 15.037 3.171 -10.190 1.00 83.19 223 PRO A CA 1
ATOM 1680 C C . PRO A 1 223 ? 13.914 2.137 -10.071 1.00 83.19 223 PRO A C 1
ATOM 1682 O O . PRO A 1 223 ? 14.018 0.994 -10.520 1.00 83.19 223 PRO A O 1
ATOM 1685 N N . LEU A 1 224 ? 12.784 2.574 -9.520 1.00 81.56 224 LEU A N 1
ATOM 1686 C CA . LEU A 1 224 ? 11.602 1.737 -9.283 1.00 81.56 224 LEU A CA 1
ATOM 1687 C C . LEU A 1 224 ? 11.115 0.970 -10.526 1.00 81.56 224 LEU A C 1
ATOM 1689 O O . LEU A 1 224 ? 10.565 -0.118 -10.397 1.00 81.56 224 LEU A O 1
ATOM 1693 N N . MET A 1 225 ? 11.333 1.512 -11.729 1.00 79.56 225 MET A N 1
ATOM 1694 C CA . MET A 1 225 ? 10.964 0.856 -12.987 1.00 79.56 225 MET A CA 1
ATOM 1695 C C . MET A 1 225 ? 11.819 -0.386 -13.278 1.00 79.56 225 MET A C 1
ATOM 1697 O O . MET A 1 225 ? 11.284 -1.397 -13.729 1.00 79.56 225 MET A O 1
ATOM 1701 N N . GLU A 1 226 ? 13.116 -0.348 -12.965 1.00 84.12 226 GLU A N 1
ATOM 1702 C CA . GLU A 1 226 ? 14.003 -1.513 -13.082 1.00 84.12 226 GLU A CA 1
ATOM 1703 C C . GLU A 1 226 ? 13.646 -2.574 -12.043 1.00 84.12 226 GLU A C 1
ATOM 1705 O O . GLU A 1 226 ? 13.538 -3.752 -12.375 1.00 84.12 226 GLU A O 1
ATOM 1710 N N . ILE A 1 227 ? 13.360 -2.156 -10.807 1.00 86.38 227 ILE A N 1
ATOM 1711 C CA . ILE A 1 227 ? 12.909 -3.058 -9.738 1.00 86.38 227 ILE A CA 1
ATOM 1712 C C . ILE A 1 227 ? 11.573 -3.711 -10.121 1.00 86.38 227 ILE A C 1
ATOM 1714 O O . ILE A 1 227 ? 11.399 -4.921 -9.964 1.00 86.38 227 ILE A O 1
ATOM 1718 N N . ALA A 1 228 ? 10.638 -2.944 -10.687 1.00 83.62 228 ALA A N 1
ATOM 1719 C CA . ALA A 1 228 ? 9.356 -3.461 -11.154 1.00 83.62 228 ALA A CA 1
ATOM 1720 C C . ALA A 1 228 ? 9.517 -4.495 -12.282 1.00 83.62 228 ALA A C 1
ATOM 1722 O O . ALA A 1 228 ? 8.805 -5.493 -12.319 1.00 83.62 228 ALA A O 1
ATOM 1723 N N . GLN A 1 229 ? 10.468 -4.297 -13.194 1.00 84.06 229 GLN A N 1
ATOM 1724 C CA . GLN A 1 229 ? 10.718 -5.250 -14.276 1.00 84.06 229 GLN A CA 1
ATOM 1725 C C . GLN A 1 229 ? 11.534 -6.460 -13.818 1.00 84.06 229 GLN A C 1
ATOM 1727 O O . GLN A 1 229 ? 11.323 -7.567 -14.313 1.00 84.06 229 GLN A O 1
ATOM 1732 N N . GLY A 1 230 ? 12.481 -6.269 -12.903 1.00 84.50 230 GLY A N 1
ATOM 1733 C CA . GLY A 1 230 ? 13.465 -7.266 -12.490 1.00 84.50 230 GLY A CA 1
ATOM 1734 C C . GLY A 1 230 ? 13.023 -8.139 -11.322 1.00 84.50 230 GLY A C 1
ATOM 1735 O O . GLY A 1 230 ? 13.349 -9.325 -11.311 1.00 84.50 230 GLY A O 1
ATOM 1736 N N . GLU A 1 231 ? 12.251 -7.587 -10.384 1.00 88.56 231 GLU A N 1
ATOM 1737 C CA . GLU A 1 231 ? 12.040 -8.177 -9.055 1.00 88.56 231 GLU A CA 1
ATOM 1738 C C . GLU A 1 231 ? 10.570 -8.247 -8.613 1.00 88.56 231 GLU A C 1
ATOM 1740 O O . GLU A 1 231 ? 10.236 -9.101 -7.792 1.00 88.56 231 GLU A O 1
ATOM 1745 N N . TYR A 1 232 ? 9.681 -7.402 -9.141 1.00 87.69 232 TYR A N 1
ATOM 1746 C CA . TYR A 1 232 ? 8.260 -7.428 -8.772 1.00 87.69 232 TYR A CA 1
ATOM 1747 C C . TYR A 1 232 ? 7.538 -8.656 -9.343 1.00 87.69 232 TYR A C 1
ATOM 1749 O O . TYR A 1 232 ? 7.662 -8.987 -10.524 1.00 87.69 232 TYR A O 1
ATOM 1757 N N . GLN A 1 233 ? 6.764 -9.328 -8.491 1.00 87.88 233 GLN A N 1
ATOM 1758 C CA . GLN A 1 233 ? 6.046 -10.576 -8.768 1.00 87.88 233 GLN A CA 1
ATOM 1759 C C . GLN A 1 233 ? 6.936 -11.689 -9.335 1.00 87.88 233 GLN A C 1
ATOM 1761 O O . GLN A 1 233 ? 6.562 -12.447 -10.245 1.00 87.88 233 GLN A O 1
ATOM 1766 N N . LYS A 1 234 ? 8.148 -11.775 -8.786 1.00 90.56 234 LYS A N 1
ATOM 1767 C CA . LYS A 1 234 ? 9.184 -12.746 -9.153 1.00 90.56 234 LYS A CA 1
ATOM 1768 C C . LYS A 1 234 ? 9.738 -13.513 -7.952 1.00 90.56 234 LYS A C 1
ATOM 1770 O O . LYS A 1 234 ? 10.654 -14.309 -8.126 1.00 90.56 234 LYS A O 1
ATOM 1775 N N . GLY A 1 235 ? 9.159 -13.326 -6.767 1.00 87.69 235 GLY A N 1
ATOM 1776 C CA . GLY A 1 235 ? 9.620 -13.951 -5.527 1.00 87.69 235 GLY A CA 1
ATOM 1777 C C . GLY A 1 235 ? 10.706 -13.152 -4.817 1.00 87.69 235 GLY A C 1
ATOM 1778 O O . GLY A 1 235 ? 11.554 -13.719 -4.134 1.00 87.69 235 GLY A O 1
ATOM 1779 N N . SER A 1 236 ? 10.734 -11.834 -5.009 1.00 92.25 236 SER A N 1
ATOM 1780 C CA . SER A 1 236 ? 11.719 -10.977 -4.352 1.00 92.25 236 SER A CA 1
ATOM 1781 C C . SER A 1 236 ? 11.349 -10.697 -2.893 1.00 92.25 236 SER A C 1
ATOM 1783 O O . SER A 1 236 ? 10.221 -10.919 -2.442 1.00 92.25 236 SER A O 1
ATOM 1785 N N . LEU A 1 237 ? 12.298 -10.130 -2.139 1.00 92.31 237 LEU A N 1
ATOM 1786 C CA . LEU A 1 237 ? 12.019 -9.610 -0.797 1.00 92.31 237 LEU A CA 1
ATOM 1787 C C . LEU A 1 237 ? 10.888 -8.568 -0.819 1.00 92.31 237 LEU A C 1
ATOM 1789 O O . LEU A 1 237 ? 10.078 -8.528 0.106 1.00 92.31 237 LEU A O 1
ATOM 1793 N N . LEU A 1 238 ? 10.810 -7.760 -1.881 1.00 92.12 238 LEU A N 1
ATOM 1794 C CA . LEU A 1 238 ? 9.749 -6.774 -2.066 1.00 92.12 238 LEU A CA 1
ATOM 1795 C C . LEU A 1 238 ? 8.369 -7.448 -2.140 1.00 92.12 238 LEU A C 1
ATOM 1797 O O . LEU A 1 238 ? 7.439 -7.003 -1.469 1.00 92.12 238 LEU A O 1
ATOM 1801 N N . ASP A 1 239 ? 8.251 -8.560 -2.870 1.00 91.75 239 ASP A N 1
ATOM 1802 C CA . ASP A 1 239 ? 7.003 -9.329 -2.960 1.00 91.75 239 ASP A CA 1
ATOM 1803 C C . ASP A 1 239 ? 6.589 -9.906 -1.601 1.00 91.75 239 ASP A C 1
ATOM 1805 O O . ASP A 1 239 ? 5.424 -9.821 -1.204 1.00 91.75 239 ASP A O 1
ATOM 1809 N N . GLY A 1 240 ? 7.556 -10.452 -0.857 1.00 93.12 240 GLY A N 1
ATOM 1810 C CA . GLY A 1 240 ? 7.339 -10.946 0.502 1.00 93.12 240 GLY A CA 1
ATOM 1811 C C . GLY A 1 240 ? 6.831 -9.849 1.440 1.00 93.12 240 GLY A C 1
ATOM 1812 O O . GLY A 1 240 ? 5.858 -10.057 2.168 1.00 93.12 240 GLY A O 1
ATOM 1813 N N . LEU A 1 241 ? 7.434 -8.657 1.381 1.00 93.81 241 LEU A N 1
ATOM 1814 C CA . LEU A 1 241 ? 6.994 -7.495 2.159 1.00 93.81 241 LEU A CA 1
ATOM 1815 C C . LEU A 1 241 ? 5.568 -7.076 1.788 1.00 93.81 241 LEU A C 1
ATOM 1817 O O . LEU A 1 241 ? 4.746 -6.892 2.684 1.00 93.81 241 LEU A O 1
ATOM 1821 N N . TYR A 1 242 ? 5.233 -6.989 0.499 1.00 93.00 242 TYR A N 1
ATOM 1822 C CA . TYR A 1 242 ? 3.872 -6.668 0.064 1.00 93.00 242 TYR A CA 1
ATOM 1823 C C . TYR A 1 242 ? 2.843 -7.680 0.566 1.00 93.00 242 TYR A C 1
ATOM 1825 O O . TYR A 1 242 ? 1.830 -7.294 1.157 1.00 93.00 242 TYR A O 1
ATOM 1833 N N . ILE A 1 243 ? 3.111 -8.974 0.372 1.00 94.56 243 ILE A N 1
ATOM 1834 C CA . ILE A 1 243 ? 2.228 -10.055 0.823 1.00 94.56 243 ILE A CA 1
ATOM 1835 C C . ILE A 1 243 ? 2.019 -9.963 2.336 1.00 94.56 243 ILE A C 1
ATOM 1837 O O . ILE A 1 243 ? 0.878 -9.976 2.800 1.00 94.56 243 ILE A O 1
ATOM 1841 N N . PHE A 1 244 ? 3.095 -9.812 3.111 1.00 95.56 244 PHE A N 1
ATOM 1842 C CA . PHE A 1 244 ? 3.009 -9.703 4.565 1.00 95.56 244 PHE A CA 1
ATOM 1843 C C . PHE A 1 244 ? 2.196 -8.481 5.017 1.00 95.56 244 PHE A C 1
ATOM 1845 O O . PHE A 1 244 ? 1.351 -8.585 5.913 1.00 95.56 244 PHE A O 1
ATOM 1852 N N . MET A 1 245 ? 2.416 -7.319 4.399 1.00 95.38 245 MET A N 1
ATOM 1853 C CA . MET A 1 245 ? 1.734 -6.086 4.790 1.00 95.38 245 MET A CA 1
ATOM 1854 C C . MET A 1 245 ? 0.240 -6.130 4.457 1.00 95.38 245 MET A C 1
ATOM 1856 O O . MET A 1 245 ? -0.581 -5.767 5.300 1.00 95.38 245 MET A O 1
ATOM 1860 N N . TYR A 1 246 ? -0.154 -6.664 3.298 1.00 95.00 246 TYR A N 1
ATOM 1861 C CA . TYR A 1 246 ? -1.577 -6.827 2.981 1.00 95.00 246 TYR A CA 1
ATOM 1862 C C . TYR A 1 246 ? -2.242 -7.972 3.754 1.00 95.00 246 TYR A C 1
ATOM 1864 O O . TYR A 1 246 ? -3.425 -7.876 4.087 1.00 95.00 246 TYR A O 1
ATOM 1872 N N . LEU A 1 247 ? -1.500 -9.013 4.145 1.00 95.19 247 LEU A N 1
ATOM 1873 C CA . LEU A 1 247 ? -2.004 -10.005 5.099 1.00 95.19 247 LEU A CA 1
ATOM 1874 C C . LEU A 1 247 ? -2.245 -9.373 6.468 1.00 95.19 247 LEU A C 1
ATOM 1876 O O . LEU A 1 247 ? -3.260 -9.656 7.099 1.00 95.19 247 LEU A O 1
ATOM 1880 N N . THR A 1 248 ? -1.365 -8.470 6.903 1.00 94.25 248 THR A N 1
ATOM 1881 C CA . THR A 1 248 ? -1.551 -7.691 8.133 1.00 94.25 248 THR A CA 1
ATOM 1882 C C . THR A 1 248 ? -2.830 -6.852 8.071 1.00 94.25 248 THR A C 1
ATOM 1884 O O . THR A 1 248 ? -3.585 -6.822 9.044 1.00 94.25 248 THR A O 1
ATOM 1887 N N . VAL A 1 249 ? -3.143 -6.255 6.914 1.00 93.81 249 VAL A N 1
ATOM 1888 C CA . VAL A 1 249 ? -4.425 -5.568 6.677 1.00 93.81 249 VAL A CA 1
ATOM 1889 C C . VAL A 1 249 ? -5.609 -6.525 6.834 1.00 93.81 249 VAL A C 1
ATOM 1891 O O . VAL A 1 249 ? -6.531 -6.245 7.603 1.00 93.81 249 VAL A O 1
ATOM 1894 N N . ALA A 1 250 ? -5.587 -7.670 6.148 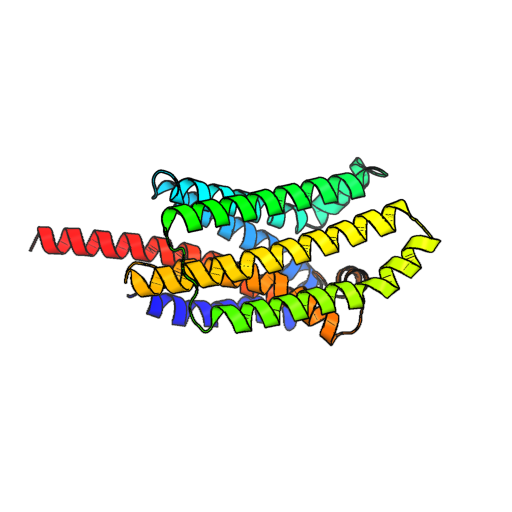1.00 93.94 250 ALA A N 1
ATOM 1895 C CA . ALA A 1 250 ? -6.666 -8.655 6.212 1.00 93.94 250 ALA A CA 1
ATOM 1896 C C . ALA A 1 250 ? -6.871 -9.198 7.639 1.00 93.94 250 ALA A C 1
ATOM 1898 O O . ALA A 1 250 ? -7.998 -9.261 8.132 1.00 93.94 250 ALA A O 1
ATOM 1899 N N . LEU A 1 251 ? -5.785 -9.526 8.342 1.00 93.06 251 LEU A N 1
ATOM 1900 C CA . LEU A 1 251 ? -5.822 -9.971 9.734 1.00 93.06 251 LEU A CA 1
ATOM 1901 C C . LEU A 1 251 ? -6.338 -8.881 10.673 1.00 93.06 251 LEU A C 1
ATOM 1903 O O . LEU A 1 251 ? -7.136 -9.185 11.559 1.00 93.06 251 LEU A O 1
ATOM 1907 N N . GLY A 1 252 ? -5.939 -7.625 10.462 1.00 90.50 252 GLY A N 1
ATOM 1908 C CA . GLY A 1 252 ? -6.458 -6.473 11.195 1.00 90.50 252 GLY A CA 1
ATOM 1909 C C . GLY A 1 252 ? -7.977 -6.355 11.061 1.00 90.50 252 GLY A C 1
ATOM 1910 O O . GLY A 1 252 ? -8.676 -6.288 12.071 1.00 90.50 252 GLY A O 1
ATOM 1911 N N . LEU A 1 253 ? -8.503 -6.438 9.833 1.00 91.38 253 LEU A N 1
ATOM 1912 C CA . LEU A 1 253 ? -9.946 -6.407 9.555 1.00 91.38 253 LEU A CA 1
ATOM 1913 C C . LEU A 1 253 ? -10.688 -7.606 10.164 1.00 91.38 253 LEU A C 1
ATOM 1915 O O . LEU A 1 253 ? -11.758 -7.452 10.758 1.00 91.38 253 LEU A O 1
ATOM 1919 N N . PHE A 1 254 ? -10.117 -8.807 10.067 1.00 91.38 254 PHE A N 1
ATOM 1920 C CA . PHE A 1 254 ? -10.712 -10.003 10.658 1.00 91.38 254 PHE A CA 1
ATOM 1921 C C . PHE A 1 254 ? -10.752 -9.927 12.191 1.00 91.38 254 PHE A C 1
ATOM 1923 O O . PHE A 1 254 ? -11.783 -10.207 12.809 1.00 91.38 254 PHE A O 1
ATOM 1930 N N . ALA A 1 255 ? -9.646 -9.511 12.810 1.00 87.69 255 ALA A N 1
ATOM 1931 C CA . ALA A 1 255 ? -9.544 -9.329 14.251 1.00 87.69 255 ALA A CA 1
ATOM 1932 C C . ALA A 1 255 ? -10.513 -8.251 14.746 1.00 87.69 255 ALA A C 1
ATOM 1934 O O . ALA A 1 255 ? -11.155 -8.441 15.779 1.00 87.69 255 ALA A O 1
ATOM 1935 N N . HIS A 1 256 ? -10.658 -7.156 13.993 1.00 85.81 256 HIS A N 1
ATOM 1936 C CA . HIS A 1 256 ? -11.610 -6.086 14.278 1.00 85.81 256 HIS A CA 1
ATOM 1937 C C . HIS A 1 256 ? -13.038 -6.626 14.370 1.00 85.81 256 HIS A C 1
ATOM 1939 O O . HIS A 1 256 ? -13.728 -6.447 15.373 1.00 85.81 256 HIS A O 1
ATOM 1945 N N . ARG A 1 257 ? -13.446 -7.413 13.373 1.00 85.56 257 ARG A N 1
ATOM 1946 C CA . ARG A 1 257 ? -14.748 -8.077 13.387 1.00 85.56 257 ARG A CA 1
ATOM 1947 C C . ARG A 1 257 ? -14.913 -9.028 14.573 1.00 85.56 257 ARG A C 1
ATOM 1949 O O . ARG A 1 257 ? -15.960 -9.034 15.220 1.00 85.56 257 ARG A O 1
ATOM 1956 N N . LYS A 1 258 ? -13.922 -9.882 14.838 1.00 84.81 258 LYS A N 1
ATOM 1957 C CA . LYS A 1 258 ? -14.010 -10.850 15.942 1.00 84.81 258 LYS A CA 1
ATOM 1958 C C . LYS A 1 258 ? -14.098 -10.163 17.296 1.00 84.81 258 LYS A C 1
ATOM 1960 O O . LYS A 1 258 ? -14.837 -10.634 18.155 1.00 84.81 258 LYS A O 1
ATOM 1965 N N . HIS A 1 259 ? -13.421 -9.032 17.457 1.00 80.81 259 HIS A N 1
ATOM 1966 C CA . HIS A 1 259 ? -13.504 -8.225 18.662 1.00 80.81 259 HIS A CA 1
ATOM 1967 C C . HIS A 1 259 ? -14.935 -7.762 18.950 1.00 80.81 259 HIS A C 1
ATOM 1969 O O . HIS A 1 259 ? -15.439 -8.008 20.043 1.00 80.81 259 HIS A O 1
ATOM 1975 N N . GLN A 1 260 ? -15.610 -7.217 17.939 1.00 76.44 260 GLN A N 1
ATOM 1976 C CA . GLN A 1 260 ? -17.010 -6.797 18.020 1.00 76.44 260 GLN A CA 1
ATOM 1977 C C . GLN A 1 260 ? -17.947 -7.954 18.404 1.00 76.44 260 GLN A C 1
ATOM 1979 O O . GLN A 1 260 ? -18.764 -7.825 19.314 1.00 76.44 260 GLN A O 1
ATOM 1984 N N . GLN A 1 261 ? -17.775 -9.133 17.792 1.00 78.81 261 GLN A N 1
ATOM 1985 C CA . GLN A 1 261 ? -18.550 -10.329 18.156 1.00 78.81 261 GLN A CA 1
ATOM 1986 C C . GLN A 1 261 ? -18.312 -10.765 19.611 1.00 78.81 261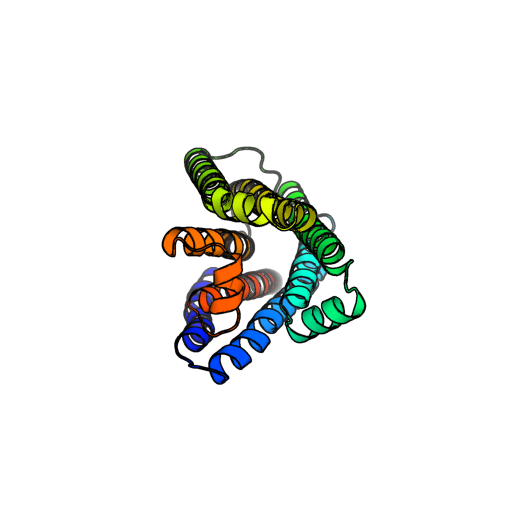 GLN A C 1
ATOM 1988 O O . GLN A 1 261 ? -19.252 -11.142 20.309 1.00 78.81 261 GLN A O 1
ATOM 1993 N N . TRP A 1 262 ? -17.065 -10.715 20.087 1.00 76.12 262 TRP A N 1
ATOM 1994 C CA . TRP A 1 262 ? -16.732 -11.091 21.463 1.00 76.12 262 TRP A CA 1
ATOM 1995 C C . TRP A 1 262 ? -17.270 -10.110 22.504 1.00 76.12 262 TRP A C 1
ATOM 1997 O O . TRP A 1 262 ? -17.593 -10.535 23.611 1.00 76.12 262 TRP A O 1
ATOM 2007 N N . ILE A 1 263 ? -17.362 -8.820 22.175 1.00 72.31 263 ILE A N 1
ATOM 2008 C CA . ILE A 1 263 ? -17.968 -7.818 23.059 1.00 72.31 263 ILE A CA 1
ATOM 2009 C C . ILE A 1 263 ? -19.471 -8.076 23.193 1.00 72.31 263 ILE A C 1
ATOM 2011 O O . ILE A 1 263 ? -19.972 -8.131 24.314 1.00 72.31 263 ILE A O 1
ATOM 2015 N N . LEU A 1 264 ? -20.167 -8.306 22.076 1.00 67.81 264 LEU A N 1
ATOM 2016 C CA . LEU A 1 264 ? -21.606 -8.589 22.078 1.00 67.81 264 LEU A CA 1
ATOM 2017 C C . LEU A 1 264 ? -21.945 -9.853 22.880 1.00 67.81 264 LEU A C 1
ATOM 2019 O O . LEU A 1 264 ? -22.799 -9.802 23.759 1.00 67.81 264 LEU A O 1
ATOM 2023 N N . GLY A 1 265 ? -21.207 -10.950 22.676 1.00 70.62 265 GLY A N 1
ATOM 2024 C CA . GLY A 1 265 ? -21.447 -12.189 23.427 1.00 70.62 265 GLY A CA 1
ATOM 2025 C C . GLY A 1 265 ? -21.208 -12.057 24.938 1.00 70.62 265 GLY A C 1
ATOM 2026 O O . GLY A 1 265 ? -21.885 -12.706 25.731 1.00 70.62 265 GLY A O 1
ATOM 2027 N N . LYS A 1 266 ? -20.280 -11.187 25.366 1.00 70.81 266 LYS A N 1
ATOM 2028 C CA . LYS A 1 266 ? -20.087 -10.888 26.796 1.00 70.81 266 LYS A CA 1
ATOM 2029 C C . LYS A 1 266 ? -21.248 -10.091 27.388 1.00 70.81 266 LYS A C 1
ATOM 2031 O O . LYS A 1 266 ? -21.613 -10.333 28.532 1.00 70.81 266 LYS A O 1
ATOM 2036 N N . LEU A 1 267 ? -21.804 -9.145 26.631 1.00 66.06 267 LEU A N 1
ATOM 2037 C CA . LEU A 1 267 ? -22.954 -8.352 27.070 1.00 66.06 267 LEU A CA 1
ATOM 2038 C C . LEU A 1 267 ? -24.199 -9.228 27.234 1.00 66.06 267 LEU A C 1
ATOM 2040 O O . LEU A 1 267 ? -24.871 -9.123 28.252 1.00 66.06 267 LEU A O 1
ATOM 2044 N N . GLU A 1 268 ? -24.461 -10.130 26.288 1.00 63.09 268 GLU A N 1
ATOM 2045 C CA . GLU A 1 268 ? -25.577 -11.080 26.384 1.00 63.09 268 GLU A CA 1
ATOM 2046 C C . GLU A 1 268 ? -25.435 -12.015 27.590 1.00 63.09 268 GLU A C 1
ATOM 2048 O O . GLU A 1 268 ? -26.399 -12.220 28.321 1.00 63.09 268 GLU A O 1
ATOM 2053 N N . HIS A 1 269 ? -24.232 -12.535 27.854 1.00 64.81 269 HIS A N 1
ATOM 2054 C CA . HIS A 1 269 ? -24.012 -13.425 28.996 1.00 64.81 269 HIS A CA 1
ATOM 2055 C C . HIS A 1 269 ? -24.195 -12.714 30.345 1.00 64.81 269 HIS A C 1
ATOM 2057 O O . HIS A 1 269 ? -24.770 -13.290 31.260 1.00 64.81 269 HIS A O 1
ATOM 2063 N N . ASN A 1 270 ? -23.771 -11.450 30.449 1.00 62.66 270 ASN A N 1
ATOM 2064 C CA . ASN A 1 270 ? -23.942 -10.641 31.660 1.00 62.66 270 ASN A CA 1
ATOM 2065 C C . ASN A 1 270 ? -25.385 -10.160 31.883 1.00 62.66 270 ASN A C 1
ATOM 2067 O O . ASN A 1 270 ? -25.718 -9.774 32.995 1.00 62.66 270 ASN A O 1
ATOM 2071 N N . LEU A 1 271 ? -26.220 -10.119 30.841 1.00 57.84 271 LEU A N 1
ATOM 2072 C CA . LEU A 1 271 ? -27.644 -9.775 30.953 1.00 57.84 271 LEU A CA 1
ATOM 2073 C C . LEU A 1 271 ? -28.519 -10.987 31.313 1.00 57.84 271 LEU A C 1
ATOM 2075 O O . LEU A 1 271 ? -29.670 -10.808 31.700 1.00 57.84 271 LEU A O 1
ATOM 2079 N N . LEU A 1 272 ? -27.990 -12.203 31.151 1.00 61.47 272 LEU A N 1
ATOM 2080 C CA . LEU A 1 272 ? -28.677 -13.470 31.425 1.00 61.47 272 LEU A CA 1
ATOM 2081 C C . LEU A 1 272 ? -28.212 -14.153 32.725 1.00 61.47 272 LEU A C 1
ATOM 2083 O O . LEU A 1 272 ? -28.779 -15.185 33.084 1.00 61.47 272 LEU A O 1
ATOM 2087 N N . ALA A 1 273 ? -27.190 -13.611 33.392 1.00 56.66 273 ALA A N 1
ATOM 2088 C CA . ALA A 1 273 ? -26.661 -14.067 34.681 1.00 56.66 273 ALA A CA 1
ATOM 2089 C C . ALA A 1 273 ? -27.137 -13.150 35.814 1.00 56.66 273 ALA A C 1
ATOM 2091 O O . ALA A 1 273 ? -27.424 -13.688 36.906 1.00 56.66 273 ALA A O 1
#

Radius of gyration: 19.74 Å; chains: 1; bounding box: 49×38×61 Å

Secondary structure (DSSP, 8-state):
--HHHHHHHHHHHHHHHHHHHHHS-HHHHHHHHHHHHHHHHHHHHHHHHHHHHH--HHHHHHHHHHHHHHHHHHHHT-HHHHHHHHHHHGGGHHHHHHHHHHHHHHHHHHHHHHHHHHH------TTHHHHHHHHHHHHHHHHHHHHHHHHHHHHH-HHHHHHHHHHHHHHHHHHHHHHHHHHHHHHHHHHT-SSHHHHHHHHHHHHHHHHHHHHHHHHHTS-HHHHHHHTTTTT-HHHHHHHHHHHHHHHHHHHHHHHHHHHHHHHHHHHH-

Foldseek 3Di:
DALVVLCVVVLVVLLVLLVCLQPDAFPVNLVSLLPLLLVLLQLLLVLLCVVLVVDDDLQVLLSPLSSVLSNLVSQCSNPVNLVVLCVVCPVCSLVVVLVSLVSSLVSNVSSLVSLCVVLVFDDFDPVLVVQLVVLVVLLVVLLVLCVVVLVVVCVVPVVNSVSVSVSSNVLSVSLSVLSSSLRSLVVSCVVVVDQRPLVNLLSCLVSQLSSVLSVVCSVVSHDSVCCCVPPPSRSHSNSSSSSSSSNSNSSSSVSSVVNVVVVVVVVVVVVVD

pLDDT: mean 86.45, std 8.9, range [51.81, 97.56]

Sequence (273 aa):
MTSGLFLAIALPLAVIPAAIAVVLSGEAASSYTKLLQPGVLLVGCLLSLWVAMMYRADLRRAFLFLAAFLLLYGLVSTAPLVEQLAKALADNFLTFLIAWQVTTYLMLFAACVSILRAVGVTTMGKWGIPVMGATLLLAIGVLANGMPSFLDTLEVNLKAA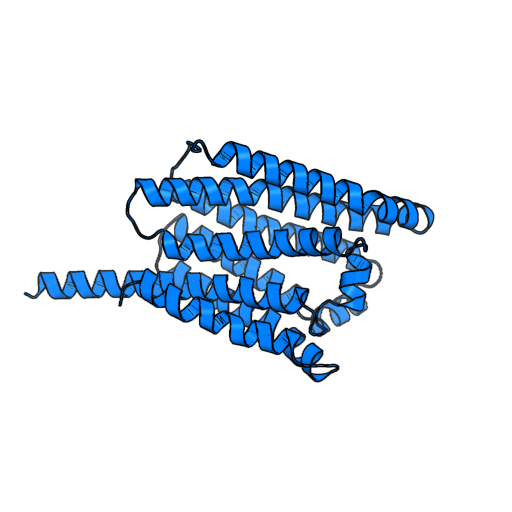VLVFLIRILDVLVMLMLVPVLLLYLEGARAKYQESATFAFVALGIVASLVFVYVYELIKGQPLMEIAQGEYQKGSLLDGLYIFMYLTVALGLFAHRKHQQWILGKLEHNLLA